Protein AF-A0AAV2SCI0-F1 (afdb_monomer)

Organism: Meganyctiphanes norvegica (NCBI:txid48144)

Secondary structure (DSSP, 8-state):
---PPP--PPPHHHHHHHHHHHHHHHHHHHHHTTS---HHHHHHHHHHHTT-----SSTTTHHHHTTTTT---------HHHHHHHHHHHHHHHHTT-TTHHHHHHHHHHHHHHHIIIIIHHHIIIIIIITGGGHHHHBSSTT-PPPHHHHHHHHHHHHHHHHHHHHHHHHHHHHHHTT-S--EES-GGGTHHHHHHHHHHHHHHHHHHHHHHHHHHHTSHHHIIIIITTGGG-SS--GGGGG---HHHHHHHHHHHHTHHHHS-EEHHHHHHHHHHHHHHHHHHTS-B-PPPPTT-TTSPPTHHHHHHHHSTTS---SS-THHHHHTT-----TTS--

Foldseek 3Di:
DDDDDDDDDDDPVVVVVVVVVVVVVVVCVVVVLADDPPVVVVVVVVVVVVPPDDDDPCPVPCVVVCVVPPDDDDDPPCPPVNVVVVVVVQVVCLVQLNHPLVVLLCSLLCVLVCCLCVVLVVLCCVCVPVVLVVLVVWFLPSVDDDDPVRVVLLLVLLSVQSSVLSSVRSRVCSCVVSVNDWLEDADCVVPHPVCQVVLLVVLLCQLQVQQLVLLLVCLPPVNVVPWVVQLLVCLQFALSSLRNTGNVSSVSSSCSLCVSRHPDNYYPSSSVVSVCVLSSLSSQLRRSTQAQDDPVQVQAHTSSLSSVCSVVVQANSGRGGSVVCVVVVRHDDDVVPPD

Mean predicted aligned error: 13.09 Å

Radius of gyration: 26.2 Å; Cα contacts (8 Å, |Δi|>4): 349; chains: 1; bounding box: 85×87×53 Å

Structure (mmCIF, N/CA/C/O backbone):
data_AF-A0AAV2SCI0-F1
#
_entry.id   AF-A0AAV2SCI0-F1
#
loop_
_atom_site.group_PDB
_atom_site.id
_atom_site.type_symbol
_atom_site.label_atom_id
_atom_site.label_alt_id
_atom_site.label_comp_id
_atom_site.label_asym_id
_atom_site.label_entity_id
_atom_site.label_seq_id
_atom_site.pdbx_PDB_ins_code
_atom_site.Cartn_x
_atom_site.Cartn_y
_atom_site.Cartn_z
_atom_site.occupancy
_atom_site.B_iso_or_equiv
_atom_site.auth_seq_id
_atom_site.auth_comp_id
_atom_site.auth_asym_id
_atom_site.auth_atom_id
_atom_site.pdbx_PDB_model_num
ATOM 1 N N . MET A 1 1 ? 31.283 65.828 9.099 1.00 40.25 1 MET A N 1
ATOM 2 C CA . MET A 1 1 ? 29.862 65.613 8.761 1.00 40.25 1 MET A CA 1
ATOM 3 C C . MET A 1 1 ? 29.763 64.246 8.114 1.00 40.25 1 MET A C 1
ATOM 5 O O . MET A 1 1 ? 30.141 64.104 6.961 1.00 40.25 1 MET A O 1
ATOM 9 N N . GLU A 1 2 ? 29.377 63.239 8.895 1.00 43.16 2 GLU A N 1
ATOM 10 C CA . GLU A 1 2 ? 29.087 61.889 8.406 1.00 43.16 2 GLU A CA 1
ATOM 11 C C . GLU A 1 2 ? 27.718 61.901 7.720 1.00 43.16 2 GLU A C 1
ATOM 13 O O . GLU A 1 2 ? 26.730 62.338 8.309 1.00 43.16 2 GLU A O 1
ATOM 18 N N . SER A 1 3 ? 27.651 61.461 6.465 1.00 41.19 3 SER A N 1
ATOM 19 C CA . SER A 1 3 ? 26.391 61.272 5.745 1.00 41.19 3 SER A CA 1
ATOM 20 C C . SER A 1 3 ? 25.870 59.855 5.986 1.00 41.19 3 SER A C 1
ATOM 22 O O . SER A 1 3 ? 26.479 58.881 5.542 1.00 41.19 3 SER A O 1
ATOM 24 N N . ILE A 1 4 ? 24.737 59.756 6.675 1.00 48.09 4 ILE A N 1
ATOM 25 C CA . ILE A 1 4 ? 23.966 58.527 6.879 1.00 48.09 4 ILE A CA 1
ATOM 26 C C . ILE A 1 4 ? 23.436 58.025 5.519 1.00 48.09 4 ILE A C 1
ATOM 28 O O . ILE A 1 4 ? 22.774 58.805 4.827 1.00 48.09 4 ILE A O 1
ATOM 32 N N . PRO A 1 5 ? 23.646 56.754 5.120 1.00 40.59 5 PRO A N 1
ATOM 33 C CA . PRO A 1 5 ? 22.985 56.195 3.947 1.00 40.59 5 PRO A CA 1
ATOM 34 C C . PRO A 1 5 ? 21.520 55.872 4.257 1.00 40.59 5 PRO A C 1
ATOM 36 O O . PRO A 1 5 ? 21.196 55.205 5.241 1.00 40.59 5 PRO A O 1
ATOM 39 N N . SER A 1 6 ? 2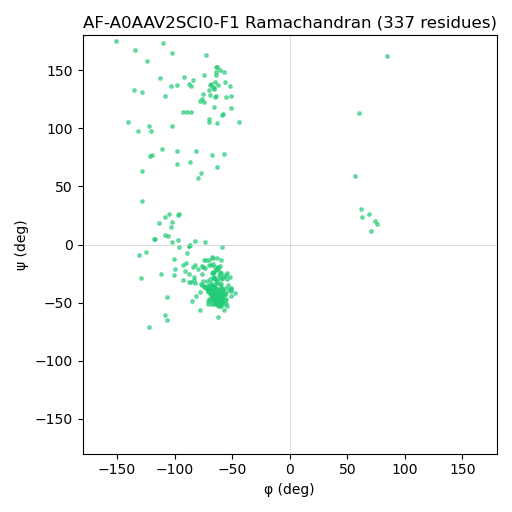0.634 56.353 3.392 1.00 44.41 6 SER A N 1
ATOM 40 C CA . SER A 1 6 ? 19.191 56.141 3.418 1.00 44.41 6 SER A CA 1
ATOM 41 C C . SER A 1 6 ? 18.812 54.675 3.176 1.00 44.41 6 SER A C 1
ATOM 43 O O . SER A 1 6 ? 19.290 54.021 2.250 1.00 44.41 6 SER A O 1
ATOM 45 N N . CYS A 1 7 ? 17.898 54.169 4.008 1.00 45.66 7 CYS A N 1
ATOM 46 C CA . CYS A 1 7 ? 17.271 52.859 3.861 1.00 45.66 7 CYS A CA 1
ATOM 47 C C . CYS A 1 7 ? 16.323 52.874 2.649 1.00 45.66 7 CYS A C 1
ATOM 49 O O . CYS A 1 7 ? 15.272 53.517 2.679 1.00 45.66 7 CYS A O 1
ATOM 51 N N . VAL A 1 8 ? 16.711 52.201 1.564 1.00 45.00 8 VAL A N 1
ATOM 52 C CA . VAL A 1 8 ? 15.883 52.032 0.362 1.00 45.00 8 VAL A CA 1
ATOM 53 C C . VAL A 1 8 ? 14.974 50.820 0.565 1.00 45.00 8 VAL A C 1
ATOM 55 O O . VAL A 1 8 ? 15.451 49.689 0.648 1.00 45.00 8 VAL A O 1
ATOM 58 N N . LEU A 1 9 ? 13.659 51.044 0.638 1.00 52.44 9 LEU A N 1
ATOM 59 C CA . LEU A 1 9 ? 12.671 49.961 0.652 1.00 52.44 9 LEU A CA 1
ATOM 60 C C . LEU A 1 9 ? 12.625 49.262 -0.725 1.00 52.44 9 LEU A C 1
ATOM 62 O O . LEU A 1 9 ? 12.627 49.953 -1.750 1.00 52.44 9 LEU A O 1
ATOM 66 N N . PRO A 1 10 ? 12.558 47.917 -0.792 1.00 40.88 10 PRO A N 1
ATOM 67 C CA . PRO A 1 10 ? 12.583 47.198 -2.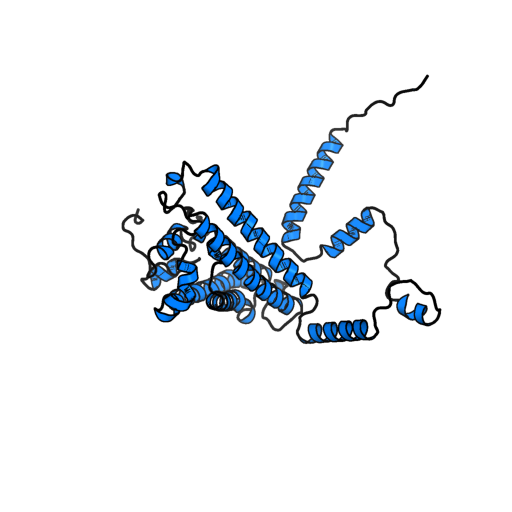064 1.00 40.88 10 PRO A CA 1
ATOM 68 C C . PRO A 1 10 ? 11.337 47.492 -2.914 1.00 40.88 10 PRO A C 1
ATOM 70 O O . PRO A 1 10 ? 10.209 47.458 -2.425 1.00 40.88 10 PRO A O 1
ATOM 73 N N . SER A 1 11 ? 11.535 47.754 -4.210 1.00 50.25 11 SER A N 1
ATOM 74 C CA . SER A 1 11 ? 10.449 48.030 -5.165 1.00 50.25 11 SER A CA 1
ATOM 75 C C . SER A 1 11 ? 9.497 46.835 -5.343 1.00 50.25 11 SER A C 1
ATOM 77 O O . SER A 1 11 ? 9.910 45.680 -5.224 1.00 50.25 11 SER A O 1
ATOM 79 N N . SER A 1 12 ? 8.231 47.092 -5.703 1.00 49.16 12 SER A N 1
ATOM 80 C CA . SER A 1 12 ? 7.173 46.075 -5.885 1.00 49.16 12 SER A CA 1
ATOM 81 C C . SER A 1 12 ? 7.531 44.943 -6.863 1.00 49.16 12 SER A C 1
ATOM 83 O O . SER A 1 12 ? 7.043 43.824 -6.713 1.00 49.16 12 SER A O 1
ATOM 85 N N . LYS A 1 13 ? 8.452 45.185 -7.806 1.00 41.91 13 LYS A N 1
ATOM 86 C CA . LYS A 1 13 ? 8.994 44.161 -8.718 1.00 41.91 13 LYS A CA 1
ATOM 87 C C . LYS A 1 13 ? 9.883 43.126 -8.012 1.00 41.91 13 LYS A C 1
ATOM 89 O O . LYS A 1 13 ? 9.910 41.973 -8.431 1.00 41.91 13 LYS A O 1
ATOM 94 N N . SER A 1 14 ? 10.566 43.505 -6.929 1.00 44.91 14 SER A N 1
ATOM 95 C CA . SER A 1 14 ? 11.420 42.599 -6.137 1.00 44.91 14 SER A CA 1
ATOM 96 C C . SER A 1 14 ? 10.615 41.650 -5.242 1.00 44.91 14 SER A C 1
ATOM 98 O O . SER A 1 14 ? 11.003 40.501 -5.031 1.00 44.91 14 SER A O 1
ATOM 100 N N . LEU A 1 15 ? 9.445 42.095 -4.773 1.00 43.72 15 LEU A N 1
ATOM 101 C CA . LEU A 1 15 ? 8.527 41.263 -3.996 1.00 43.72 15 LEU A CA 1
ATOM 102 C C . LEU A 1 15 ? 7.845 40.218 -4.895 1.00 43.72 15 LEU A C 1
ATOM 104 O O . LEU A 1 15 ? 7.683 39.061 -4.510 1.00 43.72 15 LEU A O 1
ATOM 108 N N . GLN A 1 16 ? 7.514 40.609 -6.129 1.00 46.25 16 GLN A N 1
ATOM 109 C CA . GLN A 1 16 ? 6.898 39.736 -7.125 1.00 46.25 16 GLN A CA 1
ATOM 110 C C . GLN A 1 16 ? 7.889 38.697 -7.684 1.00 46.25 16 GLN A C 1
ATOM 112 O O . GLN A 1 16 ? 7.506 37.543 -7.878 1.00 46.25 16 GLN A O 1
ATOM 117 N N . SER A 1 17 ? 9.173 39.043 -7.861 1.00 45.88 17 SER A N 1
ATOM 118 C CA . SER A 1 17 ? 10.209 38.063 -8.236 1.00 45.88 17 SER A CA 1
ATOM 119 C C . SER A 1 17 ? 10.517 37.076 -7.104 1.00 45.88 17 SER A C 1
ATOM 121 O O . SER A 1 17 ? 10.713 35.891 -7.365 1.00 45.88 17 SER A O 1
ATOM 123 N N . SER A 1 18 ? 10.470 37.530 -5.848 1.00 49.25 18 SER A N 1
ATOM 124 C CA . SER A 1 18 ? 10.697 36.682 -4.669 1.00 49.25 18 SER A CA 1
ATOM 125 C C . SER A 1 18 ? 9.567 35.669 -4.466 1.00 49.25 18 SER A C 1
ATOM 127 O O . SER A 1 18 ? 9.830 34.488 -4.263 1.00 49.25 18 SER A O 1
ATOM 129 N N . LEU A 1 19 ? 8.306 36.090 -4.617 1.00 46.62 19 LEU A N 1
ATOM 130 C CA . LEU A 1 19 ? 7.147 35.190 -4.551 1.00 46.62 19 LEU A CA 1
ATOM 131 C C . LEU A 1 19 ? 7.113 34.194 -5.717 1.00 46.62 19 LEU A C 1
ATOM 133 O O . LEU A 1 19 ? 6.827 33.017 -5.512 1.00 46.62 19 LEU A O 1
ATOM 137 N N . THR A 1 20 ? 7.473 34.632 -6.925 1.00 48.06 20 THR A N 1
ATOM 138 C CA . THR A 1 20 ? 7.565 33.739 -8.093 1.00 48.06 20 THR A CA 1
ATOM 139 C C . THR A 1 20 ? 8.692 32.718 -7.918 1.00 48.06 20 THR A C 1
ATOM 141 O O . THR A 1 20 ? 8.505 31.548 -8.238 1.00 48.06 20 THR A O 1
ATOM 144 N N . SER A 1 21 ? 9.826 33.112 -7.334 1.00 44.16 21 SER A N 1
ATOM 145 C CA . SER A 1 21 ? 10.945 32.211 -7.024 1.00 44.16 21 SER A CA 1
ATOM 146 C C . SER A 1 21 ? 10.593 31.186 -5.937 1.00 44.16 21 SER A C 1
ATOM 148 O O . SER A 1 21 ? 10.908 30.005 -6.080 1.00 44.16 21 SER A O 1
ATOM 150 N N . ILE A 1 22 ? 9.849 31.586 -4.899 1.00 51.19 22 ILE A N 1
ATOM 151 C CA . ILE A 1 22 ? 9.372 30.680 -3.841 1.00 51.19 22 ILE A CA 1
ATOM 152 C C . ILE A 1 22 ? 8.346 29.684 -4.397 1.00 51.19 22 ILE A C 1
ATOM 154 O O . ILE A 1 22 ? 8.483 28.483 -4.179 1.00 51.19 22 ILE A O 1
ATOM 158 N N . CYS A 1 23 ? 7.367 30.142 -5.182 1.00 47.38 23 CYS A N 1
ATOM 159 C CA . CYS A 1 23 ? 6.377 29.259 -5.807 1.00 47.38 23 CYS A CA 1
ATOM 160 C C . CYS A 1 23 ? 7.002 28.322 -6.851 1.00 47.38 23 CYS A C 1
ATOM 162 O O . CYS A 1 23 ? 6.610 27.161 -6.938 1.00 47.38 23 CYS A O 1
ATOM 164 N N . THR A 1 24 ? 8.008 28.787 -7.597 1.00 45.94 24 THR A N 1
ATOM 165 C CA . THR A 1 24 ? 8.775 27.950 -8.535 1.00 45.94 24 THR A CA 1
ATOM 166 C C . THR A 1 24 ? 9.622 26.928 -7.780 1.00 45.94 24 THR A C 1
ATOM 168 O O . THR A 1 24 ? 9.661 25.773 -8.175 1.00 45.94 24 THR A O 1
ATOM 171 N N . SER A 1 25 ? 10.224 27.299 -6.648 1.00 47.59 25 SER A N 1
ATOM 172 C CA . SER A 1 25 ? 11.005 26.379 -5.808 1.00 47.59 25 SER A CA 1
ATOM 173 C C . SER A 1 25 ? 10.127 25.321 -5.140 1.00 47.59 25 SER A C 1
ATOM 175 O O . SER A 1 25 ? 10.509 24.159 -5.088 1.00 47.59 25 SER A O 1
ATOM 177 N N . ILE A 1 26 ? 8.920 25.685 -4.694 1.00 47.88 26 ILE A N 1
ATOM 178 C CA . ILE A 1 26 ? 7.930 24.737 -4.162 1.00 47.88 26 ILE A CA 1
ATOM 179 C C . ILE A 1 26 ? 7.400 23.835 -5.287 1.00 47.88 26 ILE A C 1
ATOM 181 O O . ILE A 1 26 ? 7.327 22.621 -5.116 1.00 47.88 26 ILE A O 1
ATOM 185 N N . GLY A 1 27 ? 7.105 24.390 -6.466 1.00 43.53 27 GLY A N 1
ATOM 186 C CA . GLY A 1 27 ? 6.691 23.623 -7.644 1.00 43.53 27 GLY A CA 1
ATOM 187 C C . GLY A 1 27 ? 7.763 22.639 -8.122 1.00 43.53 27 GLY A C 1
ATOM 188 O O . GLY A 1 27 ? 7.445 21.489 -8.403 1.00 43.53 27 GLY A O 1
ATOM 189 N N . VAL A 1 28 ? 9.034 23.049 -8.133 1.00 48.44 28 VAL A N 1
ATOM 190 C CA . VAL A 1 28 ? 10.200 22.206 -8.449 1.00 48.44 28 VAL A CA 1
ATOM 191 C C . VAL A 1 28 ? 10.492 21.202 -7.330 1.00 48.44 28 VAL A C 1
ATOM 193 O O . VAL A 1 28 ? 10.910 20.091 -7.626 1.00 48.44 28 VAL A O 1
ATOM 196 N N . PHE A 1 29 ? 10.217 21.518 -6.064 1.00 44.16 29 PHE A N 1
ATOM 197 C CA . PHE A 1 29 ? 10.315 20.560 -4.959 1.00 44.16 29 PHE A CA 1
ATOM 198 C C . PHE A 1 29 ? 9.269 19.442 -5.090 1.00 44.16 29 PHE A C 1
ATOM 200 O O . PHE A 1 29 ? 9.604 18.267 -4.953 1.00 44.16 29 PHE A O 1
ATOM 207 N N . PHE A 1 30 ? 8.024 19.780 -5.444 1.00 45.19 30 PHE A N 1
ATOM 208 C CA . PHE A 1 30 ? 6.959 18.794 -5.654 1.00 45.19 30 PHE A CA 1
ATOM 209 C C . PHE A 1 30 ? 7.074 18.038 -6.996 1.00 45.19 30 PHE A C 1
ATOM 211 O O . PHE A 1 30 ? 6.792 16.840 -7.029 1.00 45.19 30 PHE A O 1
ATOM 218 N N . LEU A 1 31 ? 7.543 18.668 -8.085 1.00 39.34 31 LEU A N 1
ATOM 219 C CA . LEU A 1 31 ? 7.810 17.974 -9.360 1.00 39.34 31 LEU A CA 1
ATOM 220 C C . LEU A 1 31 ? 9.124 17.174 -9.342 1.00 39.34 31 LEU A C 1
ATOM 222 O O . LEU A 1 31 ? 9.164 16.044 -9.821 1.00 39.34 31 LEU A O 1
ATOM 226 N N . GLY A 1 32 ? 10.193 17.717 -8.762 1.00 37.75 32 GLY A N 1
ATOM 227 C CA . GLY A 1 32 ? 11.496 17.054 -8.633 1.00 37.75 32 GLY A CA 1
ATOM 228 C C . GLY A 1 32 ? 11.458 15.845 -7.698 1.00 37.75 32 GLY A C 1
ATOM 229 O O . GLY A 1 32 ? 12.234 14.907 -7.862 1.00 37.75 32 GLY A O 1
ATOM 230 N N . ALA A 1 33 ? 10.506 15.802 -6.760 1.00 41.34 33 ALA A N 1
ATOM 231 C CA . ALA A 1 33 ? 10.240 14.615 -5.951 1.00 41.34 33 ALA A CA 1
ATOM 232 C C . ALA A 1 33 ? 9.680 13.430 -6.768 1.00 41.34 33 ALA A C 1
ATOM 234 O O . ALA A 1 33 ? 9.631 12.318 -6.246 1.00 41.34 33 ALA A O 1
ATOM 235 N N . THR A 1 34 ? 9.272 13.629 -8.032 1.00 50.44 34 THR A N 1
ATOM 236 C CA . THR A 1 34 ? 8.578 12.594 -8.820 1.00 50.44 34 THR A CA 1
ATOM 237 C C . THR A 1 34 ? 9.206 12.227 -10.164 1.00 50.44 34 THR A C 1
ATOM 239 O O . THR A 1 34 ? 8.778 11.235 -10.753 1.00 50.44 34 THR A O 1
ATOM 242 N N . VAL A 1 35 ? 10.249 12.904 -10.659 1.00 45.12 35 VAL A N 1
ATOM 243 C CA . VAL A 1 35 ? 10.840 12.543 -11.963 1.00 45.12 35 VAL A CA 1
ATOM 244 C C . VAL A 1 35 ? 12.364 12.647 -11.943 1.00 45.12 35 VAL A C 1
ATOM 246 O O . VAL A 1 35 ? 12.910 13.736 -12.028 1.00 45.12 35 VAL A O 1
ATOM 249 N N . LYS A 1 36 ? 13.008 11.469 -11.902 1.00 38.94 36 LYS A N 1
ATOM 250 C CA . LYS A 1 36 ? 14.446 11.190 -12.099 1.00 38.94 36 LYS A CA 1
ATOM 251 C C . LYS A 1 36 ? 15.378 11.898 -11.108 1.00 38.94 36 LYS A C 1
ATOM 253 O O . LYS A 1 36 ? 15.524 13.108 -11.127 1.00 38.94 36 LYS A O 1
ATOM 258 N N . GLY A 1 37 ? 16.038 11.114 -10.252 1.00 38.97 37 GLY A N 1
ATOM 259 C CA . GLY A 1 37 ? 16.969 11.572 -9.217 1.00 38.97 37 GLY A CA 1
ATOM 260 C C . GLY A 1 37 ? 18.225 12.285 -9.733 1.00 38.97 37 GLY A C 1
ATOM 261 O O . GLY A 1 37 ? 19.334 11.815 -9.518 1.00 38.97 37 GLY A O 1
ATOM 262 N N . GLU A 1 38 ? 18.060 13.460 -10.330 1.00 45.62 38 GLU A N 1
ATOM 263 C CA . GLU A 1 38 ? 19.130 14.369 -10.746 1.00 45.62 38 GLU A CA 1
ATOM 264 C C . GLU A 1 38 ? 19.382 15.476 -9.713 1.00 45.62 38 GLU A C 1
ATOM 266 O O . GLU A 1 38 ? 19.914 16.542 -10.015 1.00 45.62 38 GLU A O 1
ATOM 271 N N . TRP A 1 39 ? 19.056 15.216 -8.446 1.00 48.06 39 TRP A N 1
ATOM 272 C CA . TRP A 1 39 ? 19.379 16.121 -7.343 1.00 48.06 39 TRP A CA 1
ATOM 273 C C . TRP A 1 39 ? 20.881 16.396 -7.238 1.00 48.06 39 TRP A C 1
ATOM 275 O O . TRP A 1 39 ? 21.258 17.493 -6.843 1.00 48.06 39 TRP A O 1
ATOM 285 N N . LEU A 1 40 ? 21.732 15.448 -7.657 1.00 44.50 40 LEU A N 1
ATOM 286 C CA . LEU A 1 40 ? 23.180 15.642 -7.725 1.00 44.50 40 LEU A CA 1
ATOM 287 C C . LEU A 1 40 ? 23.559 16.696 -8.779 1.00 44.50 40 LEU A C 1
ATOM 289 O O . LEU A 1 40 ? 24.375 17.562 -8.491 1.00 44.50 40 LEU A O 1
ATOM 293 N N . HIS A 1 41 ? 22.913 16.707 -9.949 1.00 44.06 41 HIS A N 1
ATOM 294 C CA . HIS A 1 41 ? 23.147 17.721 -10.984 1.00 44.06 41 HIS A CA 1
ATOM 295 C C . HIS A 1 41 ? 22.597 19.089 -10.580 1.00 44.06 41 HIS A C 1
ATOM 297 O O . HIS A 1 41 ? 23.261 20.099 -10.794 1.00 44.06 41 HIS A O 1
ATOM 303 N N . ILE A 1 42 ? 21.429 19.138 -9.933 1.00 51.22 42 ILE A N 1
ATOM 304 C CA . ILE A 1 42 ? 20.863 20.388 -9.405 1.00 51.22 42 ILE A CA 1
ATOM 305 C C . ILE A 1 42 ? 21.761 20.963 -8.301 1.00 51.22 42 ILE A C 1
ATOM 307 O O . ILE A 1 42 ? 22.040 22.157 -8.327 1.00 51.22 42 ILE A O 1
ATOM 311 N N . LEU A 1 43 ? 22.272 20.135 -7.381 1.00 49.62 43 LEU A N 1
ATOM 312 C CA . LEU A 1 43 ? 23.253 20.547 -6.370 1.00 49.62 43 LEU A CA 1
ATOM 313 C C . LEU A 1 43 ? 24.561 21.018 -7.007 1.00 49.62 43 LEU A C 1
ATOM 315 O O . LEU A 1 43 ? 25.057 22.058 -6.601 1.00 49.62 43 LEU A O 1
ATOM 319 N N . ILE A 1 44 ? 25.075 20.329 -8.029 1.00 47.84 44 ILE A N 1
ATOM 320 C CA . ILE A 1 44 ? 26.271 20.740 -8.784 1.00 47.84 44 ILE A CA 1
ATOM 321 C C . ILE A 1 44 ? 26.039 22.080 -9.502 1.00 47.84 44 ILE A C 1
ATOM 323 O O . ILE A 1 44 ? 26.917 22.940 -9.503 1.00 47.84 44 ILE A O 1
ATOM 327 N N . HIS A 1 45 ? 24.858 22.308 -10.078 1.00 50.44 45 HIS A N 1
ATOM 328 C CA . HIS A 1 45 ? 24.524 23.570 -10.739 1.00 50.44 45 HIS A CA 1
ATOM 329 C C . HIS A 1 45 ? 24.253 24.708 -9.748 1.00 50.44 45 HIS A C 1
ATOM 331 O O . HIS A 1 45 ? 24.667 25.832 -10.017 1.00 50.44 45 HIS A O 1
ATOM 337 N N . LEU A 1 46 ? 23.649 24.438 -8.585 1.00 45.38 46 LEU A N 1
ATOM 338 C CA . LEU A 1 46 ? 23.556 25.395 -7.477 1.00 45.38 46 LEU A CA 1
ATOM 339 C C . LEU A 1 46 ? 24.948 25.730 -6.928 1.00 45.38 46 LEU A C 1
ATOM 341 O O . LEU A 1 46 ? 25.257 26.899 -6.740 1.00 45.38 46 LEU A O 1
ATOM 345 N N . TYR A 1 47 ? 25.815 24.734 -6.757 1.00 50.00 47 TYR A N 1
ATOM 346 C CA . TYR A 1 47 ? 27.200 24.905 -6.317 1.00 50.00 47 TYR A CA 1
ATOM 347 C C . TYR A 1 47 ? 28.008 25.763 -7.309 1.00 50.00 47 TYR A C 1
ATOM 349 O O . TYR A 1 47 ? 28.706 26.691 -6.899 1.00 50.00 47 TYR A O 1
ATOM 357 N N . LYS A 1 48 ? 27.819 25.544 -8.620 1.00 45.75 48 LYS A N 1
ATOM 358 C CA . LYS A 1 48 ? 28.380 26.376 -9.704 1.00 45.75 48 LYS A CA 1
ATOM 359 C C . LYS A 1 48 ? 27.767 27.787 -9.761 1.00 45.75 48 LYS A C 1
ATOM 361 O O . LYS A 1 48 ? 28.480 28.743 -10.048 1.00 45.75 48 LYS A O 1
ATOM 366 N N . ALA A 1 49 ? 26.476 27.949 -9.461 1.00 42.66 49 ALA A N 1
ATOM 367 C CA . ALA A 1 49 ? 25.780 29.242 -9.481 1.00 42.66 49 ALA A CA 1
ATOM 368 C C . ALA A 1 49 ? 26.103 30.137 -8.270 1.00 42.66 49 ALA A C 1
ATOM 370 O O . ALA A 1 49 ? 26.023 31.359 -8.377 1.00 42.66 49 ALA A O 1
ATOM 371 N N . ILE A 1 50 ? 26.503 29.548 -7.136 1.00 49.44 50 ILE A N 1
ATOM 372 C CA . ILE A 1 50 ? 26.937 30.265 -5.921 1.00 49.44 50 ILE A CA 1
ATOM 373 C C . ILE A 1 50 ? 28.420 30.704 -6.028 1.00 49.44 50 ILE A C 1
ATOM 375 O O . ILE A 1 50 ? 28.964 31.333 -5.125 1.00 49.44 50 ILE A O 1
ATOM 379 N N . GLY A 1 51 ? 29.074 30.456 -7.170 1.00 40.53 51 GLY A N 1
ATOM 380 C CA . GLY A 1 51 ? 30.356 31.075 -7.516 1.00 40.53 51 GLY A CA 1
ATOM 381 C C . GLY A 1 51 ? 31.573 30.504 -6.789 1.00 40.53 51 GLY A C 1
ATOM 382 O O . GLY A 1 51 ? 32.632 31.132 -6.798 1.00 40.53 51 GLY A O 1
ATOM 383 N N . ILE A 1 52 ? 31.472 29.311 -6.199 1.00 43.56 52 ILE A N 1
ATOM 384 C CA . ILE A 1 52 ? 32.651 28.589 -5.715 1.00 43.56 52 ILE A CA 1
ATOM 385 C C . ILE A 1 52 ? 33.276 27.880 -6.920 1.00 43.56 52 ILE A C 1
ATOM 387 O O . ILE A 1 52 ? 33.041 26.706 -7.189 1.00 43.56 52 ILE A O 1
ATOM 391 N N . ASN A 1 53 ? 34.040 28.646 -7.696 1.00 41.91 53 ASN A N 1
ATOM 392 C CA . ASN A 1 53 ? 34.914 28.118 -8.734 1.00 41.91 53 ASN A CA 1
ATOM 393 C C . ASN A 1 53 ? 35.993 27.245 -8.088 1.00 41.91 53 ASN A C 1
ATOM 395 O O . ASN A 1 53 ? 36.972 27.781 -7.572 1.00 41.91 53 ASN A O 1
ATOM 399 N N . GLN A 1 54 ? 35.868 25.925 -8.200 1.00 37.94 54 GLN A N 1
ATOM 400 C CA . GLN A 1 54 ? 37.030 25.070 -8.418 1.00 37.94 54 GLN A CA 1
ATOM 401 C C . GLN A 1 54 ? 36.729 24.035 -9.506 1.00 37.94 54 GLN A C 1
ATOM 403 O O . GLN A 1 54 ? 35.662 23.436 -9.581 1.00 37.94 54 GLN A O 1
ATOM 408 N N . SER A 1 55 ? 37.700 23.942 -10.401 1.00 42.31 55 SER A N 1
ATOM 409 C CA . SER A 1 55 ? 37.826 23.112 -11.590 1.00 42.31 55 SER A CA 1
ATOM 410 C C . SER A 1 55 ? 37.563 21.624 -11.343 1.00 42.31 55 SER A C 1
ATOM 412 O O . SER A 1 55 ? 38.353 20.972 -10.667 1.00 42.31 55 SER A O 1
ATOM 414 N N . GLU A 1 56 ? 36.538 21.066 -11.983 1.00 39.72 56 GLU A N 1
ATOM 415 C CA . GLU A 1 56 ? 36.256 19.620 -11.981 1.00 39.72 56 GLU A CA 1
ATOM 416 C C . GLU A 1 56 ? 36.066 19.053 -13.399 1.00 39.72 56 GLU A C 1
ATOM 418 O O . GLU A 1 56 ? 35.260 18.158 -13.609 1.00 39.72 56 GLU A O 1
ATOM 423 N N . ASP A 1 57 ? 36.845 19.535 -14.373 1.00 35.06 57 ASP A N 1
ATOM 424 C CA . ASP A 1 57 ? 36.964 18.878 -15.691 1.00 35.06 57 ASP A CA 1
ATOM 425 C C . ASP A 1 57 ? 38.324 18.185 -15.913 1.00 35.06 57 ASP A C 1
ATOM 427 O O . ASP A 1 57 ? 38.570 17.655 -16.988 1.00 35.06 57 ASP A O 1
ATOM 431 N N . ASN A 1 58 ? 39.191 18.088 -14.891 1.00 34.84 58 ASN A N 1
ATOM 432 C CA . ASN A 1 58 ? 40.494 17.409 -15.024 1.00 34.84 58 ASN A CA 1
ATOM 433 C C . ASN A 1 58 ? 40.681 16.174 -14.109 1.00 34.84 58 ASN A C 1
ATOM 435 O O . ASN A 1 58 ? 41.760 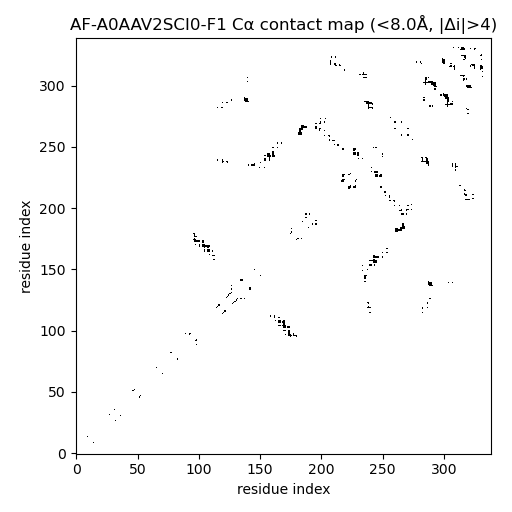15.584 -14.077 1.00 34.84 58 ASN A O 1
ATOM 439 N N . ALA A 1 59 ? 39.664 15.741 -13.355 1.00 37.88 59 ALA A N 1
ATOM 440 C CA . ALA A 1 59 ? 39.844 14.717 -12.311 1.00 37.88 59 ALA A CA 1
ATOM 441 C C . ALA A 1 59 ? 40.077 13.280 -12.831 1.00 37.88 59 ALA A C 1
ATOM 443 O O . ALA A 1 59 ? 40.520 12.418 -12.069 1.00 37.88 59 ALA A O 1
ATOM 444 N N . THR A 1 60 ? 39.831 13.011 -14.116 1.00 38.62 60 THR A N 1
ATOM 445 C CA . THR A 1 60 ? 40.150 11.718 -14.745 1.00 38.62 60 THR A CA 1
ATOM 446 C C . THR A 1 60 ? 41.542 11.665 -15.376 1.00 38.62 60 THR A C 1
ATOM 448 O O . THR A 1 60 ? 42.100 10.576 -15.446 1.00 38.62 60 THR A O 1
ATOM 451 N N . ASP A 1 61 ? 42.146 12.805 -15.734 1.00 36.19 61 ASP A N 1
ATOM 452 C CA . ASP A 1 61 ? 43.515 12.851 -16.281 1.00 36.19 61 ASP A CA 1
ATOM 453 C C . ASP A 1 61 ? 44.58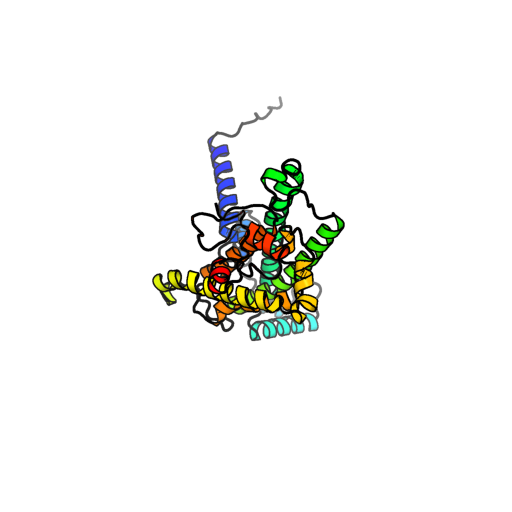5 13.075 -15.198 1.00 36.19 61 ASP A C 1
ATOM 455 O O . ASP A 1 61 ? 45.689 12.538 -15.297 1.00 36.19 61 ASP A O 1
ATOM 459 N N . TYR A 1 62 ? 44.280 13.781 -14.101 1.00 35.50 62 TYR A N 1
ATOM 460 C CA . TYR A 1 62 ? 45.285 14.049 -13.056 1.00 35.50 62 TYR A CA 1
ATOM 461 C C . TYR A 1 62 ? 45.792 12.794 -12.337 1.00 35.50 62 TYR A C 1
ATOM 463 O O . TYR A 1 62 ? 46.948 12.758 -11.922 1.00 35.50 62 TYR A O 1
ATOM 471 N N . ASN A 1 63 ? 44.970 11.749 -12.216 1.00 38.81 63 ASN A N 1
ATOM 472 C CA . ASN A 1 63 ? 45.379 10.520 -11.530 1.00 38.81 63 ASN A CA 1
ATOM 473 C C . ASN A 1 63 ? 46.312 9.634 -12.369 1.00 38.81 63 ASN A C 1
ATOM 475 O O . ASN A 1 63 ? 47.013 8.802 -11.798 1.00 38.81 63 ASN A O 1
ATOM 479 N N . TYR A 1 64 ? 46.363 9.823 -13.692 1.00 38.06 64 TYR A N 1
ATOM 480 C CA . TYR A 1 64 ? 47.291 9.086 -14.554 1.00 38.06 64 TYR A CA 1
ATOM 481 C C . TYR A 1 64 ? 48.659 9.782 -14.658 1.00 38.06 64 TYR A C 1
ATOM 483 O O . TYR A 1 64 ? 49.680 9.102 -14.702 1.00 38.06 64 TYR A O 1
ATOM 491 N N . TYR A 1 65 ? 48.703 11.120 -14.595 1.00 33.97 65 TYR A N 1
ATOM 492 C CA . TYR A 1 65 ? 49.953 11.897 -14.645 1.00 33.97 65 TYR A CA 1
ATOM 493 C C . TYR A 1 65 ? 50.620 12.120 -13.271 1.00 33.97 65 TYR A C 1
ATOM 495 O O . TYR A 1 65 ? 51.840 12.262 -13.199 1.00 33.97 65 TYR A O 1
ATOM 503 N N . ALA A 1 66 ? 49.870 12.101 -12.161 1.00 35.31 66 ALA A N 1
ATOM 504 C CA . ALA A 1 66 ? 50.432 12.272 -10.812 1.00 35.31 66 ALA A CA 1
ATOM 505 C C . ALA A 1 66 ? 51.200 11.041 -10.284 1.00 35.31 66 ALA A C 1
ATOM 507 O O . ALA A 1 66 ? 51.951 11.152 -9.317 1.00 35.31 66 ALA A O 1
ATOM 508 N N . LEU A 1 67 ? 51.064 9.876 -10.928 1.00 41.03 67 LEU A N 1
ATOM 509 C CA . LEU A 1 67 ? 51.882 8.692 -10.630 1.00 41.03 67 LEU A CA 1
ATOM 510 C C . LEU A 1 67 ? 53.317 8.803 -11.182 1.00 41.03 67 LEU A C 1
ATOM 512 O O . LEU A 1 67 ? 54.206 8.119 -10.680 1.00 41.03 67 LEU A O 1
ATOM 516 N N . GLU A 1 68 ? 53.566 9.686 -12.157 1.00 43.44 68 GLU A N 1
ATOM 517 C CA . GLU A 1 68 ? 54.910 9.951 -12.703 1.00 43.44 68 GLU A CA 1
ATOM 518 C C . GLU A 1 68 ? 55.637 11.117 -12.015 1.00 43.44 68 GLU A C 1
ATOM 520 O O . GLU A 1 68 ? 56.860 11.224 -12.105 1.00 43.44 68 GLU A O 1
ATOM 525 N N . GLN A 1 69 ? 54.924 11.986 -11.295 1.00 43.47 69 GLN A N 1
ATOM 526 C CA . GLN A 1 69 ? 55.505 13.155 -10.632 1.00 43.47 69 GLN A CA 1
ATOM 527 C C . GLN A 1 69 ? 55.020 13.217 -9.186 1.00 43.47 69 GLN A C 1
ATOM 529 O O . GLN A 1 69 ? 53.916 13.678 -8.921 1.00 43.47 69 GLN A O 1
ATOM 534 N N . GLY A 1 70 ? 55.848 12.728 -8.256 1.00 39.66 70 GLY A N 1
ATOM 535 C CA . GLY A 1 70 ? 55.535 12.531 -6.835 1.00 39.66 70 GLY A CA 1
ATOM 536 C C . GLY A 1 70 ? 55.066 13.775 -6.069 1.00 39.66 70 GLY A C 1
ATOM 537 O O . GLY A 1 70 ? 55.814 14.338 -5.272 1.00 39.66 70 GLY A O 1
ATOM 538 N N . ALA A 1 71 ? 53.805 14.160 -6.254 1.00 39.00 71 ALA A N 1
ATOM 539 C CA . ALA A 1 71 ? 53.123 15.199 -5.500 1.00 39.00 71 ALA A CA 1
ATOM 540 C C . ALA A 1 71 ? 52.194 14.554 -4.461 1.00 39.00 71 ALA A C 1
ATOM 542 O O . ALA A 1 71 ? 51.110 14.063 -4.770 1.00 39.00 71 ALA A O 1
ATOM 543 N N . PHE A 1 72 ? 52.651 14.550 -3.210 1.00 40.50 72 PHE A N 1
ATOM 544 C CA . PHE A 1 72 ? 51.885 14.127 -2.043 1.00 40.50 72 PHE A CA 1
ATOM 545 C C . PHE A 1 72 ? 50.775 15.147 -1.742 1.00 40.50 72 PHE A C 1
ATOM 547 O O . PHE A 1 72 ? 51.044 16.226 -1.216 1.00 40.50 72 PHE A O 1
ATOM 554 N N . ILE A 1 73 ? 49.525 14.803 -2.055 1.00 42.09 73 ILE A N 1
ATOM 555 C CA . ILE A 1 73 ? 48.351 15.395 -1.402 1.00 42.09 73 ILE A CA 1
ATOM 556 C C . ILE A 1 73 ? 47.998 14.466 -0.237 1.00 42.09 73 ILE A C 1
ATOM 558 O O . ILE A 1 73 ? 47.635 13.311 -0.459 1.00 42.09 73 ILE A O 1
ATOM 562 N N . ASP A 1 74 ? 48.139 14.967 0.994 1.00 38.72 74 ASP A N 1
ATOM 563 C CA . ASP A 1 74 ? 47.849 14.257 2.248 1.00 38.72 74 ASP A CA 1
ATOM 564 C C . ASP A 1 74 ? 46.340 13.983 2.398 1.00 38.72 74 ASP A C 1
ATOM 566 O O . ASP A 1 74 ? 45.609 14.624 3.156 1.00 38.72 74 ASP A O 1
ATOM 570 N N . HIS A 1 75 ? 45.850 12.984 1.675 1.00 44.62 75 HIS A N 1
ATOM 571 C CA . HIS A 1 75 ? 44.799 12.128 2.201 1.00 44.62 75 HIS A CA 1
ATOM 572 C C . HIS A 1 75 ? 45.483 11.002 2.978 1.00 44.62 75 HIS A C 1
ATOM 574 O O . HIS A 1 75 ? 46.484 10.473 2.488 1.00 44.62 75 HIS A O 1
ATOM 580 N N . PRO A 1 76 ? 44.979 10.597 4.162 1.00 43.06 76 PRO A N 1
ATOM 581 C CA . PRO A 1 76 ? 45.499 9.400 4.810 1.00 43.06 76 PRO A CA 1
ATOM 582 C C . PRO A 1 76 ? 45.470 8.266 3.774 1.00 43.06 76 PRO A C 1
ATOM 584 O O . PRO A 1 76 ? 44.428 8.087 3.128 1.00 43.06 76 PRO A O 1
ATOM 587 N N . PRO A 1 77 ? 46.590 7.556 3.544 1.00 43.97 77 PRO A N 1
ATOM 588 C CA . PRO A 1 77 ? 46.656 6.550 2.501 1.00 43.97 77 PRO A CA 1
ATOM 589 C C . PRO A 1 77 ? 45.580 5.511 2.792 1.00 43.97 77 PRO A C 1
ATOM 591 O O . PRO A 1 77 ? 45.655 4.788 3.788 1.00 43.97 77 PRO A O 1
ATOM 594 N N . ARG A 1 78 ? 44.549 5.456 1.937 1.00 51.09 78 ARG A N 1
ATOM 595 C CA . ARG A 1 78 ? 43.636 4.312 1.927 1.00 51.09 78 ARG A CA 1
ATOM 596 C C . ARG A 1 78 ? 44.517 3.094 1.737 1.00 51.09 78 ARG A C 1
ATOM 598 O O . ARG A 1 78 ? 45.358 3.080 0.835 1.00 51.09 78 ARG A O 1
ATOM 605 N N . THR A 1 79 ? 44.387 2.114 2.620 1.00 55.47 79 THR A N 1
ATOM 606 C CA . THR A 1 79 ? 45.270 0.958 2.542 1.00 55.47 79 THR A CA 1
ATOM 607 C C . THR A 1 79 ? 45.057 0.274 1.182 1.00 55.47 79 THR A C 1
ATOM 609 O O . THR A 1 79 ? 43.950 0.319 0.635 1.00 55.47 79 THR A O 1
ATOM 612 N N . PRO A 1 80 ? 46.076 -0.381 0.598 1.00 58.75 80 PRO A N 1
ATOM 613 C CA . PRO A 1 80 ? 45.898 -1.171 -0.625 1.00 58.75 80 PRO A CA 1
ATOM 614 C C . PRO A 1 80 ? 44.745 -2.184 -0.513 1.00 58.75 80 PRO A C 1
ATOM 616 O O . PRO A 1 80 ? 44.090 -2.511 -1.502 1.00 58.75 80 PRO A O 1
ATOM 619 N N . LEU A 1 81 ? 44.461 -2.628 0.716 1.00 62.38 81 LEU A N 1
ATOM 620 C CA . LEU A 1 81 ? 43.319 -3.461 1.064 1.00 62.38 81 LEU A CA 1
ATOM 621 C C . LEU A 1 81 ? 41.977 -2.729 0.886 1.00 62.38 81 LEU A C 1
ATOM 623 O O . LEU A 1 81 ? 41.073 -3.304 0.294 1.00 62.38 81 LEU A O 1
ATOM 627 N N . ASP A 1 82 ? 41.851 -1.471 1.319 1.00 58.41 82 ASP A N 1
ATOM 628 C CA . ASP A 1 82 ? 40.621 -0.671 1.173 1.00 58.41 82 ASP A CA 1
ATOM 629 C C . ASP A 1 82 ? 40.287 -0.380 -0.296 1.00 58.41 82 ASP A C 1
ATOM 631 O O . ASP A 1 82 ? 39.122 -0.401 -0.697 1.00 58.41 82 ASP A O 1
ATOM 635 N N . ILE A 1 83 ? 41.311 -0.127 -1.116 1.00 61.31 83 ILE A N 1
ATOM 636 C CA . ILE A 1 83 ? 41.152 0.116 -2.557 1.00 61.31 83 ILE A CA 1
ATOM 637 C C . ILE A 1 83 ? 40.742 -1.181 -3.263 1.00 61.31 83 ILE A C 1
ATOM 639 O O . ILE A 1 83 ? 39.773 -1.191 -4.022 1.00 61.31 83 ILE A O 1
ATOM 643 N N . SER A 1 84 ? 41.429 -2.289 -2.965 1.00 63.94 84 SER A N 1
ATOM 644 C CA . SER A 1 84 ? 41.105 -3.614 -3.505 1.00 63.94 84 SER A CA 1
ATOM 645 C C . SER A 1 84 ? 39.689 -4.053 -3.119 1.00 63.94 84 SER A C 1
ATOM 647 O O . SER A 1 84 ? 38.898 -4.435 -3.982 1.00 63.94 84 SER A O 1
ATOM 649 N N . LEU A 1 85 ? 39.320 -3.895 -1.845 1.00 69.12 85 LEU A N 1
ATOM 650 C CA . LEU A 1 85 ? 37.994 -4.226 -1.330 1.00 69.12 85 LEU A CA 1
ATOM 651 C C . LEU A 1 85 ? 36.905 -3.357 -1.972 1.00 69.12 85 LEU A C 1
ATOM 653 O O . LEU A 1 85 ? 35.861 -3.875 -2.362 1.00 69.12 85 LEU A O 1
ATOM 657 N N . GLY A 1 86 ? 37.147 -2.053 -2.135 1.00 60.16 86 GLY A N 1
ATOM 658 C CA . GLY A 1 86 ? 36.215 -1.137 -2.794 1.00 60.16 86 GLY A CA 1
ATOM 659 C C . GLY A 1 86 ? 35.987 -1.470 -4.272 1.00 60.16 86 GLY A C 1
ATOM 660 O O . GLY A 1 86 ? 34.844 -1.486 -4.734 1.00 60.16 86 GLY A O 1
ATOM 661 N N . MET A 1 87 ? 37.049 -1.798 -5.015 1.00 64.06 87 MET A N 1
ATOM 662 C CA . MET A 1 87 ? 36.940 -2.226 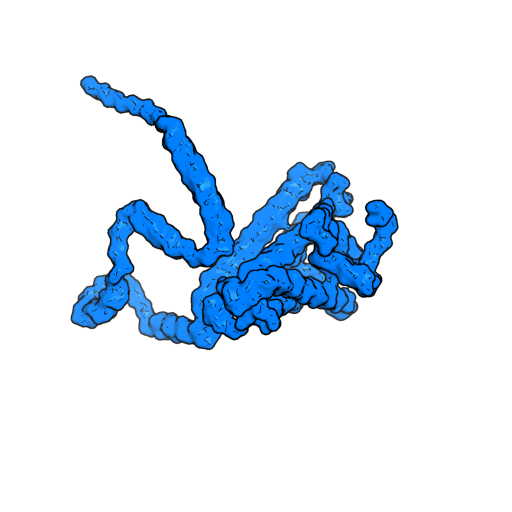-6.416 1.00 64.06 87 MET A CA 1
ATOM 663 C C . MET A 1 87 ? 36.263 -3.596 -6.552 1.00 64.06 87 MET A C 1
ATOM 665 O O . MET A 1 87 ? 35.426 -3.797 -7.438 1.00 64.06 87 MET A O 1
ATOM 669 N N . GLN A 1 88 ? 36.575 -4.537 -5.660 1.00 67.12 88 GLN A N 1
ATOM 670 C CA . GLN A 1 88 ? 35.960 -5.862 -5.646 1.00 67.12 88 GLN A CA 1
ATOM 671 C C . GLN A 1 88 ? 34.468 -5.778 -5.294 1.00 67.12 88 GLN A C 1
ATOM 673 O O . GLN A 1 88 ? 33.639 -6.376 -5.974 1.00 67.12 88 GLN A O 1
ATOM 678 N N . LEU A 1 89 ? 34.095 -4.952 -4.316 1.00 67.75 89 LEU A N 1
ATOM 679 C CA . LEU A 1 89 ? 32.697 -4.707 -3.969 1.00 67.75 89 LEU A CA 1
ATOM 680 C C . LEU A 1 89 ? 31.934 -4.030 -5.119 1.00 67.75 89 LEU A C 1
ATOM 682 O O . LEU A 1 89 ? 30.835 -4.460 -5.458 1.00 67.75 89 LEU A O 1
ATOM 686 N N . SER A 1 90 ? 32.521 -3.016 -5.760 1.00 64.69 90 SER A N 1
ATOM 687 C CA . SER A 1 90 ? 31.916 -2.324 -6.909 1.00 64.69 90 SER A CA 1
ATOM 688 C C . SER A 1 90 ? 31.686 -3.266 -8.098 1.00 64.69 90 SER A C 1
ATOM 690 O O . SER A 1 90 ? 30.593 -3.311 -8.664 1.00 64.69 90 SER A O 1
ATOM 692 N N . SER A 1 91 ? 32.683 -4.089 -8.437 1.00 65.94 91 SER A N 1
ATOM 693 C CA . SER A 1 91 ? 32.560 -5.088 -9.507 1.00 65.94 91 SER A CA 1
ATOM 694 C C . SER A 1 91 ? 31.517 -6.165 -9.191 1.00 65.94 91 SER A C 1
ATOM 696 O O . SER A 1 91 ? 30.751 -6.540 -10.077 1.00 65.94 91 SER A O 1
ATOM 698 N N . HIS A 1 92 ? 31.418 -6.614 -7.936 1.00 68.56 92 HIS A N 1
ATOM 699 C CA . HIS A 1 92 ? 30.397 -7.579 -7.518 1.00 68.56 92 HIS A CA 1
ATOM 700 C C . HIS A 1 92 ? 28.990 -6.974 -7.563 1.00 68.56 92 HIS A C 1
ATOM 702 O O . HIS A 1 92 ? 28.075 -7.606 -8.081 1.00 68.56 92 HIS A O 1
ATOM 708 N N . LEU 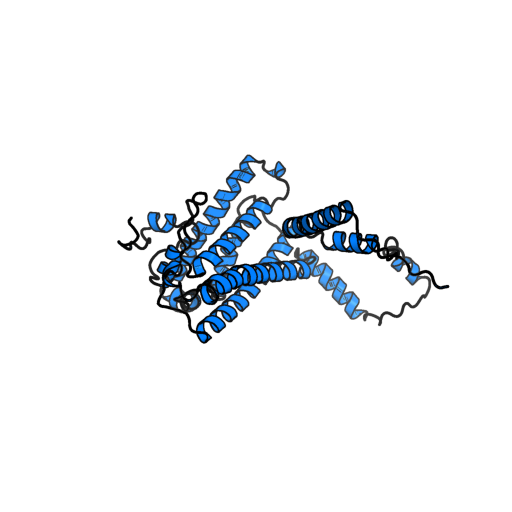A 1 93 ? 28.799 -5.739 -7.092 1.00 72.31 93 LEU A N 1
ATOM 709 C CA . LEU A 1 93 ? 27.501 -5.062 -7.173 1.00 72.31 93 LEU A CA 1
ATOM 710 C C . LEU A 1 93 ? 27.061 -4.857 -8.628 1.00 72.31 93 LEU A C 1
ATOM 712 O O . LEU A 1 93 ? 25.894 -5.083 -8.943 1.00 72.31 93 LEU A O 1
ATOM 716 N N . ASN A 1 94 ? 27.983 -4.507 -9.527 1.00 73.94 94 ASN A N 1
ATOM 717 C CA . ASN A 1 94 ? 27.688 -4.398 -10.958 1.00 73.94 94 ASN A CA 1
ATOM 718 C C . ASN A 1 94 ? 27.265 -5.744 -11.568 1.00 73.94 94 ASN A C 1
ATOM 720 O O . ASN A 1 94 ? 26.334 -5.773 -12.368 1.00 73.94 94 ASN A O 1
ATOM 724 N N . ALA A 1 95 ? 27.880 -6.856 -11.151 1.00 76.50 95 ALA A N 1
ATOM 725 C CA . ALA A 1 95 ? 27.530 -8.194 -11.636 1.00 76.50 95 ALA A CA 1
ATOM 726 C C . ALA A 1 95 ? 26.095 -8.632 -11.273 1.00 76.50 95 ALA A C 1
ATOM 728 O O . ALA A 1 95 ? 25.530 -9.484 -11.952 1.00 76.50 95 ALA A O 1
ATOM 729 N N . TYR A 1 96 ? 25.496 -8.038 -10.235 1.00 86.75 96 TYR A N 1
ATOM 730 C CA . TYR A 1 96 ? 24.137 -8.347 -9.772 1.00 86.75 96 TYR A CA 1
ATOM 731 C C . TYR A 1 96 ? 23.140 -7.189 -9.954 1.00 86.75 96 TYR A C 1
ATOM 733 O O . TYR A 1 96 ? 22.090 -7.191 -9.313 1.00 86.75 96 TYR A O 1
ATOM 741 N N . TYR A 1 97 ? 23.437 -6.209 -10.816 1.00 89.62 97 TYR A N 1
ATOM 742 C CA . TYR A 1 97 ? 22.568 -5.044 -11.071 1.00 89.62 97 TYR A CA 1
ATOM 743 C C . TYR A 1 97 ? 22.323 -4.154 -9.830 1.00 89.62 97 TYR A C 1
ATOM 745 O O . TYR A 1 97 ? 21.281 -3.523 -9.694 1.00 89.62 97 TYR A O 1
ATOM 753 N N . MET A 1 98 ? 23.285 -4.084 -8.905 1.00 90.69 98 MET A N 1
ATOM 754 C CA . MET A 1 98 ? 23.182 -3.376 -7.615 1.00 90.69 98 MET A CA 1
ATOM 755 C C . MET A 1 98 ? 24.019 -2.087 -7.549 1.00 90.69 98 MET A C 1
ATOM 757 O O . MET A 1 98 ? 24.414 -1.626 -6.470 1.00 90.69 98 MET A O 1
ATOM 761 N N . ARG A 1 99 ? 24.338 -1.487 -8.698 1.00 86.00 99 ARG A N 1
ATOM 762 C CA . ARG A 1 99 ? 25.105 -0.237 -8.754 1.00 86.00 99 ARG A CA 1
ATOM 763 C C . ARG A 1 99 ? 24.306 0.900 -8.111 1.00 86.00 99 ARG A C 1
ATOM 765 O O . ARG A 1 99 ? 23.165 1.155 -8.482 1.00 86.00 99 ARG A O 1
ATOM 772 N N . GLY A 1 100 ? 24.918 1.597 -7.153 1.00 87.25 100 GLY A N 1
ATOM 773 C CA . GLY A 1 100 ? 24.255 2.693 -6.437 1.00 87.25 100 GLY A CA 1
ATOM 774 C C . GLY A 1 100 ? 23.202 2.238 -5.419 1.00 87.25 100 GLY A C 1
ATOM 775 O O . GLY A 1 100 ? 22.361 3.041 -5.025 1.00 87.25 100 GLY A O 1
ATOM 776 N N . LEU A 1 101 ? 23.241 0.978 -4.958 1.00 88.25 101 LEU A N 1
ATOM 777 C CA . LEU A 1 101 ? 22.263 0.417 -4.011 1.00 88.25 101 LEU A CA 1
ATOM 778 C C . LEU A 1 101 ? 21.986 1.324 -2.802 1.00 88.25 101 LEU A C 1
ATOM 780 O O . LEU A 1 101 ? 20.835 1.500 -2.416 1.00 88.25 101 LEU A O 1
ATOM 784 N N . HIS A 1 102 ? 23.021 1.943 -2.230 1.00 89.75 102 HIS A N 1
ATOM 785 C CA . HIS A 1 102 ? 22.873 2.857 -1.097 1.00 89.75 102 HIS A CA 1
ATOM 786 C C . HIS A 1 102 ? 21.940 4.041 -1.409 1.00 89.75 102 HIS A C 1
ATOM 788 O O . HIS A 1 102 ? 21.107 4.385 -0.575 1.00 89.75 102 HIS A O 1
ATOM 794 N N . THR A 1 103 ? 22.009 4.618 -2.612 1.00 89.44 103 THR A N 1
ATOM 795 C CA . THR A 1 103 ? 21.137 5.717 -3.047 1.00 89.44 103 THR A CA 1
ATOM 796 C C . THR A 1 103 ? 19.683 5.262 -3.132 1.00 89.44 103 THR A C 1
ATOM 798 O O . THR A 1 103 ? 18.796 5.939 -2.614 1.00 89.44 103 THR A O 1
ATOM 801 N N . HIS A 1 104 ? 19.433 4.088 -3.719 1.00 89.88 104 HIS A N 1
ATOM 802 C CA . HIS A 1 104 ? 18.084 3.523 -3.813 1.00 89.88 104 HIS A CA 1
ATOM 803 C C . HIS A 1 104 ? 17.509 3.165 -2.438 1.00 89.88 104 HIS A C 1
ATOM 805 O O . HIS A 1 104 ? 16.335 3.427 -2.179 1.00 89.88 104 HIS A O 1
ATOM 811 N N . LEU A 1 105 ? 18.329 2.618 -1.535 1.00 90.69 105 LEU A N 1
ATOM 812 C CA . LEU A 1 105 ? 17.932 2.347 -0.154 1.00 90.69 105 LEU A CA 1
ATOM 813 C C . LEU A 1 105 ? 17.587 3.641 0.587 1.00 90.69 105 LEU A C 1
ATOM 815 O O . LEU A 1 105 ? 16.509 3.736 1.168 1.00 90.69 105 LEU A O 1
ATOM 819 N N . MET A 1 106 ? 18.459 4.652 0.533 1.00 93.44 106 MET A N 1
ATOM 820 C CA . MET A 1 106 ? 18.215 5.947 1.173 1.00 93.44 106 MET A CA 1
ATOM 821 C C . MET A 1 106 ? 16.939 6.599 0.647 1.00 93.44 106 MET A C 1
ATOM 823 O O . MET A 1 106 ? 16.128 7.068 1.445 1.00 93.44 106 MET A O 1
ATOM 827 N N . PHE A 1 107 ? 16.730 6.591 -0.670 1.00 90.19 107 PHE A N 1
ATOM 828 C CA . PHE A 1 107 ? 15.529 7.152 -1.278 1.00 90.19 107 PHE A CA 1
ATOM 829 C C . PHE A 1 107 ? 14.273 6.383 -0.859 1.00 90.19 107 PHE A C 1
ATOM 831 O O . PHE A 1 107 ? 13.321 6.992 -0.377 1.00 90.19 107 PHE A O 1
ATOM 838 N N . SER A 1 108 ? 14.283 5.049 -0.962 1.00 91.62 108 SER A N 1
ATOM 839 C CA . SER A 1 108 ? 13.127 4.222 -0.604 1.00 91.62 108 SER A CA 1
ATOM 840 C C . SER A 1 108 ? 12.765 4.351 0.874 1.00 91.62 108 SER A C 1
ATOM 842 O O . SER A 1 108 ? 11.583 4.457 1.196 1.00 91.62 108 SER A O 1
ATOM 844 N N . ILE A 1 109 ? 13.753 4.360 1.774 1.00 94.31 109 ILE A N 1
ATOM 845 C CA . ILE A 1 109 ? 13.535 4.537 3.216 1.00 94.31 109 ILE A CA 1
ATOM 846 C C . ILE A 1 109 ? 12.991 5.940 3.485 1.00 94.31 109 ILE A C 1
ATOM 848 O O . ILE A 1 109 ? 11.951 6.078 4.125 1.00 94.31 109 ILE A O 1
ATOM 852 N N . THR A 1 110 ? 13.645 6.976 2.957 1.00 94.38 110 THR A N 1
ATOM 853 C CA . THR A 1 110 ? 13.239 8.368 3.191 1.00 94.38 110 THR A CA 1
ATOM 854 C C . THR A 1 110 ? 11.823 8.618 2.698 1.00 94.38 110 THR A C 1
ATOM 856 O O . THR A 1 110 ? 11.008 9.128 3.459 1.00 94.38 110 THR A O 1
ATOM 859 N N . LEU A 1 111 ? 11.501 8.219 1.464 1.00 90.50 111 LEU A N 1
ATOM 860 C CA . LEU A 1 111 ? 10.171 8.406 0.891 1.00 90.50 111 LEU A CA 1
ATOM 861 C C . LEU A 1 111 ? 9.104 7.659 1.699 1.00 90.50 111 LEU A C 1
ATOM 863 O O . LEU A 1 111 ? 8.092 8.247 2.069 1.00 90.50 111 LEU A O 1
ATOM 867 N N . SER A 1 112 ? 9.352 6.391 2.033 1.00 92.56 112 SER A N 1
ATOM 868 C CA . SER A 1 112 ? 8.389 5.563 2.766 1.00 92.56 112 SER A CA 1
ATOM 869 C C . SER A 1 112 ? 8.079 6.135 4.148 1.00 92.56 112 SER A C 1
ATOM 871 O O . SER A 1 112 ? 6.908 6.273 4.509 1.00 92.56 112 SER A O 1
ATOM 873 N N . PHE A 1 113 ? 9.113 6.517 4.906 1.00 96.50 113 PHE A N 1
ATOM 874 C CA . PHE A 1 113 ? 8.962 7.104 6.238 1.00 96.50 113 PHE A CA 1
ATOM 875 C C . PHE A 1 113 ? 8.407 8.530 6.199 1.00 96.50 113 PHE A C 1
ATOM 877 O O . PHE A 1 113 ? 7.588 8.878 7.052 1.00 96.50 113 PHE A O 1
ATOM 884 N N . ALA A 1 114 ? 8.797 9.337 5.209 1.00 95.06 114 ALA A N 1
ATOM 885 C CA . ALA A 1 114 ? 8.224 10.662 5.003 1.00 95.06 114 ALA A CA 1
ATOM 886 C C . ALA 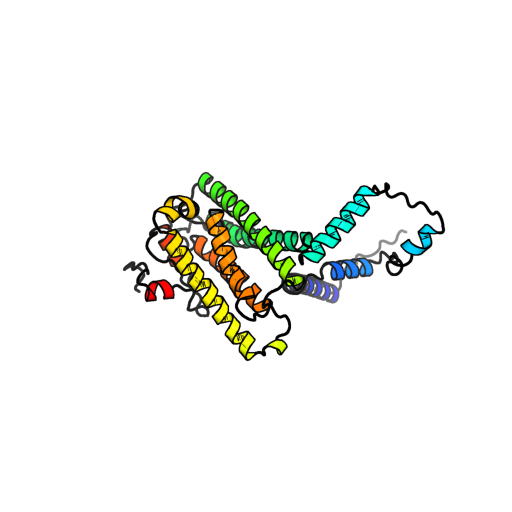A 1 114 ? 6.720 10.550 4.748 1.00 95.06 114 ALA A C 1
ATOM 888 O O . ALA A 1 114 ? 5.944 11.159 5.474 1.00 95.06 114 ALA A O 1
ATOM 889 N N . SER A 1 115 ? 6.282 9.712 3.806 1.00 91.81 115 SER A N 1
ATOM 890 C CA . SER A 1 115 ? 4.855 9.484 3.554 1.00 91.81 115 SER A CA 1
ATOM 891 C C . SER A 1 115 ? 4.130 8.939 4.789 1.00 91.81 115 SER A C 1
ATOM 893 O O . SER A 1 115 ? 3.064 9.440 5.135 1.00 91.81 115 SER A O 1
ATOM 895 N N . TYR A 1 116 ? 4.722 7.972 5.496 1.00 95.31 116 TYR A N 1
ATOM 896 C CA . TYR A 1 116 ? 4.138 7.367 6.696 1.00 95.31 116 TYR A CA 1
ATOM 897 C C . TYR A 1 116 ? 3.879 8.390 7.811 1.00 95.31 116 TYR A C 1
ATOM 899 O O . TYR A 1 116 ? 2.776 8.452 8.354 1.00 95.31 116 TYR A O 1
ATOM 907 N N . PHE A 1 117 ? 4.861 9.236 8.131 1.00 97.25 117 PHE A N 1
ATOM 908 C CA . PHE A 1 117 ? 4.730 10.216 9.211 1.00 97.25 117 PHE A CA 1
ATOM 909 C C . PHE A 1 117 ? 4.064 11.526 8.784 1.00 97.25 117 PHE A C 1
ATOM 911 O O . PHE A 1 117 ? 3.350 12.112 9.591 1.00 97.25 117 PHE A O 1
ATOM 918 N N . ILE A 1 118 ? 4.229 11.979 7.539 1.00 97.06 118 ILE A N 1
ATOM 919 C CA . ILE A 1 118 ? 3.549 13.187 7.047 1.00 97.06 118 ILE A CA 1
ATOM 920 C C . ILE A 1 118 ? 2.055 12.912 6.884 1.00 97.06 118 ILE A C 1
ATOM 922 O O . ILE A 1 118 ? 1.237 13.656 7.419 1.00 97.06 118 ILE A O 1
ATOM 926 N N . ILE A 1 119 ? 1.684 11.833 6.188 1.00 96.06 119 ILE A N 1
ATOM 927 C CA . ILE A 1 119 ? 0.275 11.512 5.935 1.00 96.06 119 ILE A CA 1
ATOM 928 C C . ILE A 1 119 ? -0.339 10.902 7.193 1.00 96.06 119 ILE A C 1
ATOM 930 O O . ILE A 1 119 ? -1.301 11.446 7.729 1.00 96.06 119 ILE A O 1
ATOM 934 N N . GLY A 1 120 ? 0.233 9.812 7.713 1.00 96.56 120 GLY A N 1
ATOM 935 C CA . GLY A 1 120 ? -0.300 9.131 8.893 1.00 96.56 120 GLY A CA 1
ATOM 936 C C . GLY A 1 120 ? -0.246 9.998 10.151 1.00 96.56 120 GLY A C 1
ATOM 937 O O . GLY A 1 120 ? -1.240 10.113 10.866 1.00 96.56 120 GLY A O 1
ATOM 938 N N . GLY A 1 121 ? 0.876 10.684 10.389 1.00 97.00 121 GLY A N 1
ATOM 939 C CA . GLY A 1 121 ? 1.010 11.622 11.506 1.00 97.00 121 GLY A CA 1
ATOM 940 C C . GLY A 1 121 ? 0.175 12.888 11.335 1.00 97.00 121 GLY A C 1
ATOM 941 O O . GLY A 1 121 ? -0.403 13.351 12.315 1.00 97.00 121 GLY A O 1
ATOM 942 N N . GLY A 1 122 ? 0.027 13.404 10.111 1.00 97.94 122 GLY A N 1
ATOM 943 C CA . GLY A 1 122 ? -0.874 14.520 9.815 1.00 97.94 122 GLY A CA 1
ATOM 944 C C . GLY A 1 122 ? -2.339 14.179 10.094 1.00 97.94 122 GLY A C 1
ATOM 945 O O . GLY A 1 122 ? -3.021 14.929 10.795 1.00 97.94 122 GLY A O 1
ATOM 946 N N . LEU A 1 123 ? -2.806 13.014 9.630 1.00 97.62 123 LEU A N 1
ATOM 947 C CA . LEU A 1 123 ? -4.144 12.494 9.938 1.00 97.62 123 LEU A CA 1
ATOM 948 C C . LEU A 1 123 ? -4.328 12.292 11.443 1.00 97.62 123 LEU A C 1
ATOM 950 O O . LEU A 1 123 ? -5.347 12.699 11.999 1.00 97.62 123 LEU A O 1
ATOM 954 N N . TYR A 1 124 ? -3.337 11.703 12.113 1.00 97.06 124 TYR A N 1
ATOM 955 C CA . TYR A 1 124 ? -3.392 11.480 13.552 1.00 97.06 124 TYR A CA 1
ATOM 956 C C . TYR A 1 124 ? -3.482 12.802 14.324 1.00 97.06 124 TYR A C 1
ATOM 958 O O . TYR A 1 124 ? -4.372 12.978 15.152 1.00 97.06 124 TYR A O 1
ATOM 966 N N . TRP A 1 125 ? -2.609 13.764 14.028 1.00 97.88 125 TRP A N 1
ATOM 967 C CA . TRP A 1 125 ? -2.633 15.079 14.663 1.00 97.88 125 TRP A CA 1
ATOM 968 C C . TRP A 1 125 ? -3.972 15.787 14.442 1.00 97.88 125 TRP A C 1
ATOM 970 O O . TRP A 1 125 ? -4.597 16.245 15.400 1.00 97.88 125 TRP A O 1
ATOM 980 N N . TYR A 1 126 ? -4.454 15.833 13.201 1.00 98.25 126 TYR A N 1
ATOM 981 C CA . TYR A 1 126 ? -5.683 16.551 12.892 1.00 98.25 126 TYR A CA 1
ATOM 982 C C . TYR A 1 126 ? -6.905 15.890 13.546 1.00 98.25 126 TYR A C 1
ATOM 984 O O . TYR A 1 126 ? -7.655 16.547 14.262 1.00 98.25 126 TYR A O 1
ATOM 992 N N . TYR A 1 127 ? -7.087 14.579 13.392 1.00 97.75 127 TYR A N 1
ATOM 993 C CA . TYR A 1 127 ? -8.291 13.908 13.884 1.00 97.75 127 TYR A CA 1
ATOM 994 C C . TYR A 1 127 ? -8.213 13.508 15.363 1.00 97.75 127 TYR A C 1
ATOM 996 O O . TYR A 1 127 ? -9.116 13.812 16.139 1.00 97.75 127 TYR A O 1
ATOM 1004 N N . TYR A 1 128 ? -7.127 12.863 15.791 1.00 96.62 128 TYR A N 1
ATOM 1005 C CA . TYR A 1 128 ? -7.024 12.280 17.136 1.00 96.62 128 TYR A CA 1
ATOM 1006 C C . TYR A 1 128 ? -6.596 13.277 18.219 1.00 96.62 128 TYR A C 1
ATOM 1008 O O . TYR A 1 128 ? -6.825 13.001 19.405 1.00 96.62 128 TYR A O 1
ATOM 1016 N N . ILE A 1 129 ? -5.991 14.407 17.830 1.00 96.31 129 ILE A N 1
ATOM 1017 C CA . ILE A 1 129 ? -5.582 15.484 18.744 1.00 96.31 129 ILE A CA 1
ATOM 1018 C C . ILE A 1 129 ? -6.480 16.710 18.562 1.00 96.31 129 ILE A C 1
ATOM 1020 O O . ILE A 1 129 ? -7.157 17.097 19.510 1.00 96.31 129 ILE A O 1
ATOM 1024 N N . HIS A 1 130 ? -6.523 17.309 17.368 1.00 97.81 130 HIS A N 1
ATOM 1025 C CA . HIS A 1 130 ? -7.239 18.572 17.153 1.00 97.81 130 HIS A CA 1
ATOM 1026 C C . HIS A 1 130 ? -8.772 18.413 17.115 1.00 97.81 130 HIS A C 1
ATOM 1028 O O . HIS A 1 130 ? -9.487 19.266 17.637 1.00 97.81 130 HIS A O 1
ATOM 1034 N N . LEU A 1 131 ? -9.294 17.316 16.553 1.00 97.31 131 LEU A N 1
ATOM 1035 C CA . LEU A 1 131 ? -10.737 17.030 16.465 1.00 97.31 131 LEU A CA 1
ATOM 1036 C C . LEU A 1 131 ? -11.235 16.000 17.488 1.00 97.31 131 LEU A C 1
ATOM 1038 O O . LEU A 1 131 ? -12.306 15.414 17.305 1.00 97.31 131 LEU A O 1
ATOM 1042 N N . ARG A 1 132 ? -10.481 15.763 18.565 1.00 95.50 132 ARG A N 1
ATOM 1043 C CA . ARG A 1 132 ? -10.756 14.674 19.510 1.00 95.50 132 ARG A CA 1
ATOM 1044 C C . ARG A 1 132 ? -12.156 14.741 20.127 1.00 95.50 132 ARG A C 1
ATOM 1046 O O . ARG A 1 132 ? -12.832 13.720 20.185 1.00 95.50 132 ARG A O 1
ATOM 1053 N N . ASP A 1 133 ? -12.601 15.929 20.527 1.00 96.69 133 ASP A N 1
ATOM 1054 C CA . ASP A 1 133 ? -13.904 16.125 21.183 1.00 96.69 133 ASP A CA 1
ATOM 1055 C C . ASP A 1 133 ? -15.095 15.926 20.230 1.00 96.69 133 ASP A C 1
ATOM 1057 O O . ASP A 1 133 ? -16.232 15.774 20.667 1.00 96.69 133 ASP A O 1
ATOM 1061 N N . ARG A 1 134 ? -14.830 15.878 18.918 1.00 96.94 134 ARG A N 1
ATOM 1062 C CA . ARG A 1 134 ? -15.812 15.648 17.848 1.00 96.94 134 ARG A CA 1
ATOM 1063 C C . ARG A 1 134 ? -15.721 14.239 17.262 1.00 96.94 134 ARG A C 1
ATOM 1065 O O . ARG A 1 134 ? -16.066 14.022 16.105 1.00 96.94 134 ARG A O 1
ATOM 1072 N N . ALA A 1 135 ? -15.239 13.268 18.041 1.00 96.81 135 ALA A N 1
ATOM 1073 C CA . ALA A 1 135 ? -15.016 11.890 17.594 1.00 96.81 135 ALA A CA 1
ATOM 1074 C C . ALA A 1 135 ? -16.230 11.253 16.899 1.00 96.81 135 ALA A C 1
ATOM 1076 O O . ALA A 1 135 ? -16.057 10.531 15.922 1.00 96.81 135 ALA A O 1
ATOM 1077 N N . SER A 1 136 ? -17.448 11.543 17.362 1.00 96.06 136 SER A N 1
ATOM 1078 C CA . SER A 1 136 ? -18.699 11.044 16.773 1.00 96.06 136 SER A CA 1
ATOM 1079 C C . SER A 1 136 ? -18.950 11.511 15.336 1.00 96.06 136 SER A C 1
ATOM 1081 O O . SER A 1 136 ? -19.706 10.860 14.620 1.00 96.06 136 SER A O 1
ATOM 1083 N N . GLU A 1 137 ? -18.323 12.607 14.899 1.00 96.00 137 GLU A N 1
ATOM 1084 C CA . GLU A 1 137 ? -18.488 13.157 13.549 1.00 96.00 137 GLU A CA 1
ATOM 1085 C C . GLU A 1 137 ? -17.585 12.469 12.517 1.00 96.00 137 GLU A C 1
ATOM 1087 O O . GLU A 1 137 ? -17.923 12.426 11.335 1.00 96.00 137 GLU A O 1
ATOM 1092 N N . TRP A 1 138 ? -16.431 11.938 12.936 1.00 95.62 138 TRP A N 1
ATOM 1093 C CA . TRP A 1 138 ? -15.393 11.478 12.006 1.00 95.62 138 TRP A CA 1
ATOM 1094 C C . TRP A 1 138 ? -14.879 10.065 12.266 1.00 95.62 138 TRP A C 1
ATOM 1096 O O . TRP A 1 138 ? -14.422 9.410 11.329 1.00 95.62 138 TRP A O 1
ATOM 1106 N N . LYS A 1 139 ? -14.899 9.581 13.510 1.00 96.44 139 LYS A N 1
ATOM 1107 C CA . LYS A 1 139 ? -14.302 8.295 13.871 1.00 96.44 139 LYS A CA 1
ATOM 1108 C C . LYS A 1 139 ? -15.297 7.168 13.631 1.00 96.44 139 LYS A C 1
ATOM 1110 O O . LYS A 1 139 ? -16.452 7.262 14.026 1.00 96.44 139 LYS A O 1
ATOM 1115 N N . ILE A 1 140 ? -14.827 6.070 13.043 1.00 95.31 140 ILE A N 1
ATOM 1116 C CA . ILE A 1 140 ? -15.669 4.894 12.771 1.00 95.31 140 ILE A CA 1
ATOM 1117 C C . ILE A 1 140 ? -16.146 4.235 14.078 1.00 95.31 140 ILE A C 1
ATOM 1119 O O . ILE A 1 140 ? -17.318 3.900 14.223 1.00 95.31 140 ILE A O 1
ATOM 1123 N N . GLN A 1 141 ? -15.246 4.107 15.058 1.00 94.00 141 GLN A N 1
ATOM 1124 C CA . GLN A 1 141 ? -15.537 3.618 16.409 1.00 94.00 141 GLN A CA 1
ATOM 1125 C C . GLN A 1 141 ? -15.391 4.774 17.425 1.00 94.00 141 GLN A C 1
ATOM 1127 O O . GLN A 1 141 ? -14.322 4.908 18.030 1.00 94.00 141 GLN A O 1
ATOM 1132 N N . PRO A 1 142 ? -16.410 5.638 17.609 1.00 93.44 142 PRO A N 1
ATOM 1133 C CA . PRO A 1 142 ? -16.260 6.917 18.315 1.00 93.44 142 PRO A CA 1
ATOM 1134 C C . PRO A 1 142 ? -15.908 6.777 19.799 1.00 93.44 142 PRO A C 1
ATOM 1136 O O . PRO A 1 142 ? -15.107 7.553 20.311 1.00 93.44 142 PRO A O 1
ATOM 1139 N N . ASP A 1 143 ? -16.411 5.739 20.468 1.00 92.88 143 ASP A N 1
ATOM 1140 C CA . ASP A 1 143 ? -16.174 5.517 21.903 1.00 92.88 143 ASP A CA 1
ATOM 1141 C C . ASP A 1 143 ? -14.879 4.743 22.199 1.00 92.88 143 ASP A C 1
ATOM 1143 O O . ASP A 1 143 ? -14.564 4.448 23.354 1.00 92.88 143 ASP A O 1
ATOM 1147 N N . LYS A 1 144 ? -14.122 4.356 21.165 1.00 92.75 144 LYS A N 1
ATOM 1148 C CA . LYS A 1 144 ? -12.961 3.471 21.308 1.00 92.75 144 LYS A CA 1
ATOM 1149 C C . LYS A 1 144 ? -11.700 4.136 20.777 1.00 92.75 144 LYS A C 1
ATOM 1151 O O . LYS A 1 144 ? -11.421 4.138 19.580 1.00 92.75 144 LYS A O 1
ATOM 1156 N N . PHE A 1 145 ? -10.889 4.635 21.702 1.00 94.62 145 PHE A N 1
ATOM 1157 C CA . PHE A 1 145 ? -9.555 5.145 21.406 1.00 94.62 145 PHE A CA 1
ATOM 1158 C C . PHE A 1 145 ? -8.481 4.136 21.819 1.00 94.62 145 PHE A C 1
ATOM 1160 O O . PHE A 1 145 ? -8.560 3.579 22.919 1.00 94.62 145 PHE A O 1
ATOM 1167 N N . PRO A 1 146 ? -7.451 3.911 20.985 1.00 92.06 146 PRO A N 1
ATOM 1168 C CA . PRO A 1 146 ? -6.344 3.051 21.371 1.00 92.06 146 PRO A CA 1
ATOM 1169 C C . PRO A 1 146 ? -5.580 3.678 22.544 1.00 92.06 146 PRO A C 1
ATOM 1171 O O . PRO A 1 146 ? -5.347 4.887 22.577 1.00 92.06 146 PRO A O 1
ATOM 1174 N N . SER A 1 147 ? -5.168 2.855 23.512 1.00 93.75 147 SER A N 1
ATOM 1175 C CA . SER A 1 147 ? -4.317 3.317 24.617 1.00 93.75 147 SER A CA 1
ATOM 1176 C C . SER A 1 147 ? -2.954 3.787 24.099 1.00 93.75 147 SER A C 1
ATOM 1178 O O . SER A 1 147 ? -2.455 3.242 23.114 1.00 93.75 147 SER A O 1
ATOM 1180 N N . THR A 1 148 ? -2.289 4.709 24.800 1.00 93.12 148 THR A N 1
ATOM 1181 C CA . THR A 1 148 ? -0.935 5.172 24.436 1.00 93.12 148 THR A CA 1
ATOM 1182 C C . THR A 1 148 ? 0.046 4.010 24.263 1.00 93.12 148 THR A C 1
ATOM 1184 O O . THR A 1 148 ? 0.838 3.986 23.326 1.00 93.12 148 THR A O 1
ATOM 1187 N N . LYS A 1 149 ? -0.042 2.985 25.121 1.00 94.94 149 LYS A N 1
ATOM 1188 C CA . LYS A 1 149 ? 0.796 1.781 25.021 1.00 94.94 149 LYS A CA 1
ATOM 1189 C C . LYS A 1 149 ? 0.519 0.986 23.742 1.00 94.94 149 LYS A C 1
ATOM 1191 O O . LYS A 1 149 ? 1.455 0.452 23.153 1.00 94.94 149 LYS A O 1
ATOM 1196 N N . THR A 1 150 ? -0.745 0.879 23.334 1.00 94.00 150 THR A N 1
ATOM 1197 C CA . THR A 1 150 ? -1.132 0.219 22.078 1.00 94.00 150 THR A CA 1
ATOM 1198 C C . THR A 1 150 ? -0.606 0.999 20.880 1.00 94.00 150 THR A C 1
ATOM 1200 O O . THR A 1 150 ? 0.027 0.397 20.022 1.00 94.00 150 THR A O 1
ATOM 1203 N N . GLN A 1 151 ? -0.773 2.323 20.874 1.00 94.31 151 GLN A N 1
ATOM 1204 C CA . GLN A 1 151 ? -0.305 3.190 19.788 1.00 94.31 151 GLN A CA 1
ATOM 1205 C C . GLN A 1 151 ? 1.218 3.160 19.630 1.00 94.31 151 GLN A C 1
ATOM 1207 O O . GLN A 1 151 ? 1.726 3.041 18.523 1.00 94.31 151 GLN A O 1
ATOM 1212 N N . ILE A 1 152 ? 1.978 3.206 20.731 1.00 95.50 152 ILE A N 1
ATOM 1213 C CA . ILE A 1 152 ? 3.444 3.097 20.657 1.00 95.50 152 ILE A CA 1
ATOM 1214 C C . ILE A 1 152 ? 3.843 1.753 20.040 1.00 95.50 152 ILE A C 1
ATOM 1216 O O . ILE A 1 152 ? 4.707 1.706 19.169 1.00 95.50 152 ILE A O 1
ATOM 1220 N N . LYS A 1 153 ? 3.201 0.653 20.454 1.00 96.06 153 LYS A N 1
ATOM 1221 C CA . LYS A 1 153 ? 3.465 -0.670 19.872 1.00 96.06 153 LYS A CA 1
ATOM 1222 C C . LYS A 1 153 ? 3.108 -0.736 18.391 1.00 96.06 153 LYS A C 1
ATOM 1224 O O . LYS A 1 153 ? 3.830 -1.377 17.641 1.00 96.06 153 LYS A O 1
ATOM 1229 N N . GLU A 1 154 ? 2.004 -0.119 17.992 1.00 96.06 154 GLU A N 1
ATOM 1230 C CA . GLU A 1 154 ? 1.566 0.001 16.600 1.00 96.06 154 GLU A CA 1
ATOM 1231 C C . GLU A 1 154 ? 2.602 0.743 15.758 1.00 96.06 154 GLU A C 1
ATOM 1233 O O . GLU A 1 154 ? 3.098 0.195 14.781 1.00 96.06 154 GLU A O 1
ATOM 1238 N N . ILE A 1 155 ? 3.015 1.936 16.193 1.00 96.62 155 ILE A N 1
ATOM 1239 C CA . ILE A 1 155 ? 4.002 2.759 15.490 1.00 96.62 155 ILE A CA 1
ATOM 1240 C C . ILE A 1 155 ? 5.349 2.044 15.403 1.00 96.62 155 ILE A C 1
ATOM 1242 O O . ILE A 1 155 ? 5.966 2.060 14.340 1.00 96.62 155 ILE A O 1
ATOM 1246 N N . VAL A 1 156 ? 5.807 1.403 16.483 1.00 97.19 156 VAL A N 1
ATOM 1247 C CA . VAL A 1 156 ? 7.070 0.651 16.486 1.00 97.19 156 VAL A CA 1
ATOM 1248 C C . VAL A 1 156 ? 6.989 -0.540 15.530 1.00 97.19 156 VAL A C 1
ATOM 1250 O O . VAL A 1 156 ? 7.845 -0.660 14.659 1.00 97.19 156 VAL A O 1
ATOM 1253 N N . GLN A 1 157 ? 5.949 -1.375 15.629 1.00 96.50 157 GLN A N 1
ATOM 1254 C CA . GLN A 1 157 ? 5.769 -2.531 14.743 1.00 96.50 157 GLN A CA 1
ATOM 1255 C C . GLN A 1 157 ? 5.649 -2.107 13.274 1.00 96.50 157 GLN A C 1
ATOM 1257 O O . GLN A 1 157 ? 6.299 -2.696 12.405 1.00 96.50 157 GLN A O 1
ATOM 1262 N N . GLY A 1 158 ? 4.846 -1.077 13.002 1.00 96.00 158 GLY A N 1
ATOM 1263 C CA . GLY A 1 158 ? 4.653 -0.513 11.671 1.00 96.00 158 GLY A CA 1
ATOM 1264 C C . GLY A 1 158 ? 5.938 0.082 11.103 1.00 96.00 158 GLY A C 1
ATOM 1265 O O . GLY A 1 158 ? 6.273 -0.202 9.958 1.00 96.00 158 GLY A O 1
ATOM 1266 N N . SER A 1 159 ? 6.722 0.804 11.909 1.00 97.38 159 SER A N 1
ATOM 1267 C CA . SER A 1 159 ? 8.015 1.374 11.497 1.00 97.38 159 SER A CA 1
ATOM 1268 C C . SER A 1 159 ? 9.065 0.295 11.228 1.00 97.38 159 SER A C 1
ATOM 1270 O O . SER A 1 159 ? 9.770 0.356 10.223 1.00 97.38 159 SER A O 1
ATOM 1272 N N . SER A 1 160 ? 9.167 -0.720 12.093 1.00 95.94 160 SER A N 1
ATOM 1273 C CA . SER A 1 160 ? 10.100 -1.837 11.895 1.00 95.94 160 SER A CA 1
ATOM 1274 C C . SER A 1 160 ? 9.791 -2.607 10.612 1.00 95.94 160 SER A C 1
ATOM 1276 O O . SER A 1 160 ? 10.693 -2.929 9.843 1.00 95.94 160 SER A O 1
ATOM 1278 N N . SER A 1 161 ? 8.511 -2.856 10.352 1.00 95.12 161 SER A N 1
ATOM 1279 C CA . SER A 1 161 ? 8.054 -3.524 9.133 1.00 95.12 161 SER A CA 1
ATOM 1280 C C . SER A 1 161 ? 8.246 -2.633 7.903 1.00 95.12 161 SER A C 1
ATOM 1282 O O . SER A 1 161 ? 8.758 -3.088 6.885 1.00 95.12 161 SER A O 1
ATOM 1284 N N . LEU A 1 162 ? 7.942 -1.336 8.003 1.00 96.25 162 LEU A N 1
ATOM 1285 C CA . LEU A 1 162 ? 8.151 -0.370 6.924 1.00 96.25 162 LEU A CA 1
ATOM 1286 C C . LEU A 1 162 ? 9.623 -0.272 6.515 1.00 96.25 162 LEU A C 1
ATOM 1288 O O . LEU A 1 162 ? 9.914 -0.167 5.325 1.00 96.25 162 LEU A O 1
ATOM 1292 N N . LEU A 1 163 ? 10.555 -0.353 7.469 1.00 96.44 163 LEU A N 1
ATOM 1293 C CA . LEU A 1 163 ? 11.986 -0.404 7.172 1.00 96.44 163 LEU A CA 1
ATOM 1294 C C . LEU A 1 163 ? 12.334 -1.632 6.319 1.00 96.44 163 LEU A C 1
ATOM 1296 O O . LEU A 1 163 ? 13.028 -1.494 5.315 1.00 96.44 163 LEU A O 1
ATOM 1300 N N . LEU A 1 164 ? 11.810 -2.813 6.664 1.00 95.25 164 LEU A N 1
ATOM 1301 C CA . LEU A 1 164 ? 12.014 -4.031 5.872 1.00 95.25 164 LEU A CA 1
ATOM 1302 C C . LEU A 1 164 ? 11.398 -3.910 4.470 1.00 95.25 164 LEU A C 1
ATOM 1304 O O . LEU A 1 164 ? 12.073 -4.224 3.489 1.00 95.25 164 LEU A O 1
ATOM 1308 N N . CYS A 1 165 ? 10.167 -3.392 4.356 1.00 94.50 165 CYS A N 1
ATOM 1309 C CA . CYS A 1 165 ? 9.552 -3.084 3.059 1.00 94.50 165 CYS A CA 1
ATOM 1310 C C . CYS A 1 165 ? 10.437 -2.149 2.235 1.00 94.50 165 CYS A C 1
ATOM 1312 O O . CYS A 1 165 ? 10.684 -2.411 1.063 1.00 94.50 165 CYS A O 1
ATOM 1314 N N . SER A 1 166 ? 10.938 -1.080 2.854 1.00 94.12 166 SER A N 1
ATOM 1315 C CA . SER A 1 166 ? 11.756 -0.059 2.196 1.00 94.12 166 SER A CA 1
ATOM 1316 C C . SER A 1 166 ? 13.093 -0.614 1.716 1.00 94.12 166 SER A C 1
ATOM 1318 O O . SER A 1 166 ? 13.563 -0.235 0.649 1.00 94.12 166 SER A O 1
ATOM 1320 N N . ILE A 1 167 ? 13.702 -1.536 2.465 1.00 95.69 167 ILE A N 1
ATOM 1321 C CA . ILE A 1 167 ? 14.931 -2.216 2.039 1.00 95.69 167 ILE A CA 1
ATOM 1322 C C . ILE A 1 167 ? 14.655 -3.095 0.817 1.00 95.69 167 ILE A C 1
ATOM 1324 O O . ILE A 1 167 ? 15.370 -2.991 -0.177 1.00 95.69 167 ILE A O 1
ATOM 1328 N N . ILE A 1 168 ? 13.595 -3.911 0.853 1.00 94.06 168 ILE A N 1
ATOM 1329 C CA . ILE A 1 168 ? 13.197 -4.758 -0.284 1.00 94.06 168 ILE A CA 1
ATOM 1330 C C . ILE A 1 168 ? 12.902 -3.890 -1.514 1.00 94.06 168 ILE A C 1
ATOM 1332 O O . ILE A 1 168 ? 13.421 -4.152 -2.598 1.00 94.06 168 ILE A O 1
ATOM 1336 N N . SER A 1 169 ? 12.121 -2.825 -1.335 1.00 93.12 169 SER A N 1
ATOM 1337 C CA . SER A 1 169 ? 11.772 -1.883 -2.395 1.00 93.12 169 SER A CA 1
ATOM 1338 C C . SER A 1 169 ? 12.997 -1.160 -2.962 1.00 93.12 169 SER A C 1
ATOM 1340 O O . SER A 1 169 ? 13.111 -1.017 -4.177 1.00 93.12 169 SER A O 1
ATOM 1342 N N . GLY A 1 170 ? 13.950 -0.757 -2.117 1.00 92.12 170 GLY A N 1
ATOM 1343 C CA . GLY A 1 170 ? 15.208 -0.147 -2.548 1.00 92.12 170 GLY A CA 1
ATOM 1344 C C . GLY A 1 170 ? 16.0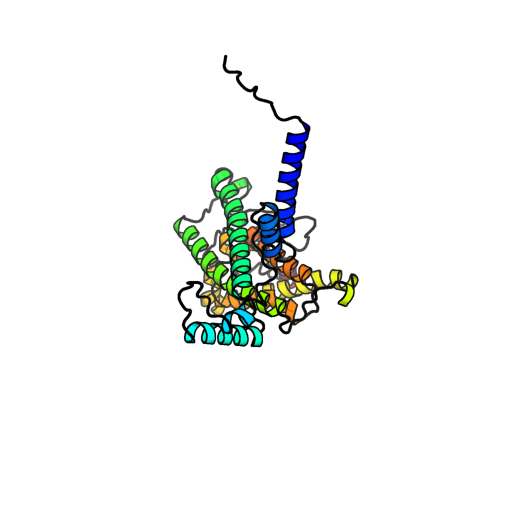95 -1.111 -3.342 1.00 92.12 170 GLY A C 1
ATOM 1345 O O . GLY A 1 170 ? 16.642 -0.720 -4.371 1.00 92.12 170 GLY A O 1
ATOM 1346 N N . ILE A 1 171 ? 16.183 -2.381 -2.931 1.00 92.38 171 ILE A N 1
ATOM 1347 C CA . ILE A 1 171 ? 16.911 -3.425 -3.674 1.00 92.38 171 ILE A CA 1
ATOM 1348 C C . ILE A 1 171 ? 16.270 -3.655 -5.048 1.00 92.38 171 ILE A C 1
ATOM 1350 O O . ILE A 1 171 ? 16.969 -3.630 -6.058 1.00 92.38 171 ILE A O 1
ATOM 1354 N N . LEU A 1 172 ? 14.948 -3.837 -5.111 1.00 90.44 172 LEU A N 1
ATOM 1355 C CA . LEU A 1 172 ? 14.234 -4.084 -6.370 1.00 90.44 172 LEU A CA 1
ATOM 1356 C C . LEU A 1 172 ? 14.241 -2.860 -7.298 1.00 90.44 172 LEU A C 1
ATOM 1358 O O . LEU A 1 172 ? 14.367 -2.999 -8.516 1.00 90.44 172 LEU A O 1
ATOM 1362 N N . SER A 1 173 ? 14.174 -1.654 -6.733 1.00 89.81 173 SER A N 1
ATOM 1363 C CA . SER A 1 173 ? 14.363 -0.409 -7.478 1.00 89.81 173 SER A CA 1
ATOM 1364 C C . SER A 1 173 ? 15.772 -0.314 -8.064 1.00 89.81 173 SER A C 1
ATOM 1366 O O . SER A 1 173 ? 15.912 0.031 -9.232 1.00 89.81 173 SER A O 1
ATOM 1368 N N . CYS A 1 174 ? 16.809 -0.654 -7.292 1.00 86.62 174 CYS A N 1
ATOM 1369 C CA . CYS A 1 174 ? 18.190 -0.655 -7.774 1.00 86.62 174 CYS A CA 1
ATOM 1370 C C . CYS A 1 174 ? 18.398 -1.686 -8.890 1.00 86.62 174 CYS A C 1
ATOM 1372 O O . CYS A 1 174 ? 18.954 -1.352 -9.935 1.00 86.62 174 CYS A O 1
ATOM 1374 N N . TYR A 1 175 ? 17.876 -2.900 -8.694 1.00 87.38 175 TYR A N 1
ATOM 1375 C CA . TYR A 1 175 ? 17.908 -3.977 -9.680 1.00 87.38 175 TYR A CA 1
ATOM 1376 C C . TYR A 1 175 ? 17.321 -3.534 -11.021 1.00 87.38 175 TYR A C 1
ATOM 1378 O O . TYR A 1 175 ? 17.973 -3.634 -12.054 1.00 87.38 175 TYR A O 1
ATOM 1386 N N . THR A 1 176 ? 16.102 -2.995 -10.999 1.00 86.81 176 THR A N 1
ATOM 1387 C CA . THR A 1 176 ? 15.393 -2.585 -12.220 1.00 86.81 176 THR A CA 1
ATOM 1388 C C . THR A 1 176 ? 16.000 -1.348 -12.873 1.00 86.81 176 THR A C 1
ATOM 1390 O O . THR A 1 176 ? 16.123 -1.309 -14.093 1.00 86.81 176 THR A O 1
ATOM 1393 N N . ALA A 1 177 ? 16.444 -0.363 -12.086 1.00 86.56 177 ALA A N 1
ATOM 1394 C CA . ALA A 1 177 ? 17.092 0.842 -12.606 1.00 86.56 177 ALA A CA 1
ATOM 1395 C C . ALA A 1 177 ? 18.447 0.565 -13.274 1.00 86.56 177 ALA A C 1
ATOM 1397 O O . ALA A 1 177 ? 18.884 1.349 -14.112 1.00 86.56 177 ALA A O 1
ATOM 1398 N N . ASN A 1 178 ? 19.104 -0.541 -12.920 1.00 84.44 178 ASN A N 1
ATOM 1399 C CA . ASN A 1 178 ? 20.328 -1.002 -13.569 1.00 84.44 178 ASN A CA 1
ATOM 1400 C C . ASN A 1 178 ? 20.063 -2.056 -14.651 1.00 84.44 178 ASN A C 1
ATOM 1402 O O . ASN A 1 178 ? 20.946 -2.859 -14.926 1.00 84.44 178 ASN A O 1
ATOM 1406 N N . GLU A 1 179 ? 18.874 -2.059 -15.261 1.00 83.75 179 GLU A N 1
ATOM 1407 C CA . GLU A 1 179 ? 18.509 -2.969 -16.359 1.00 83.75 179 GLU A CA 1
ATOM 1408 C C . GLU A 1 179 ? 18.511 -4.456 -15.961 1.00 83.75 179 GLU A C 1
ATOM 1410 O O . GLU A 1 179 ? 18.617 -5.350 -16.804 1.00 83.75 179 GLU A O 1
ATOM 1415 N N . GLY A 1 180 ? 18.350 -4.741 -14.666 1.00 88.00 180 GLY A N 1
ATOM 1416 C CA . GLY A 1 180 ? 18.087 -6.088 -14.186 1.00 88.00 180 GLY A CA 1
ATOM 1417 C C . GLY A 1 180 ? 16.829 -6.664 -14.856 1.00 88.00 180 GLY A C 1
ATOM 1418 O O . GLY A 1 180 ? 15.845 -5.931 -15.026 1.00 88.00 180 GLY A O 1
ATOM 1419 N N . PRO A 1 181 ? 16.831 -7.959 -15.236 1.00 91.06 181 PRO A N 1
ATOM 1420 C CA . PRO A 1 181 ? 15.714 -8.617 -15.905 1.00 91.06 181 PRO A CA 1
ATOM 1421 C C . PRO A 1 181 ? 14.340 -8.304 -15.296 1.00 91.06 181 PRO A C 1
ATOM 1423 O O . PRO A 1 181 ? 13.947 -8.819 -14.251 1.00 91.06 181 PRO A O 1
ATOM 1426 N N . SER A 1 182 ? 13.580 -7.465 -15.989 1.00 93.75 182 SER A N 1
ATOM 1427 C CA . SER A 1 182 ? 12.204 -7.104 -15.663 1.00 93.75 182 SER A CA 1
ATOM 1428 C C . SER A 1 182 ? 11.461 -6.761 -16.952 1.00 93.75 182 SER A C 1
ATOM 1430 O O . SER A 1 182 ? 12.041 -6.743 -18.037 1.00 93.75 182 SER A O 1
ATOM 1432 N N . ARG A 1 183 ? 10.159 -6.510 -16.848 1.00 94.69 183 ARG A N 1
ATOM 1433 C CA . ARG A 1 183 ? 9.325 -6.044 -17.960 1.00 94.69 183 ARG A CA 1
ATOM 1434 C C . ARG A 1 183 ? 9.015 -4.546 -17.853 1.00 94.69 183 ARG A C 1
ATOM 1436 O O . ARG A 1 183 ? 8.112 -4.058 -18.530 1.00 94.69 183 ARG A O 1
ATOM 1443 N N . ILE A 1 184 ? 9.748 -3.808 -17.013 1.00 92.44 184 ILE A N 1
ATOM 1444 C CA . ILE A 1 184 ? 9.627 -2.350 -16.951 1.00 92.44 184 ILE A CA 1
ATOM 1445 C C . ILE A 1 184 ? 10.206 -1.733 -18.220 1.00 92.44 184 ILE A C 1
ATOM 1447 O O . ILE A 1 184 ? 11.314 -2.065 -18.630 1.00 92.44 184 ILE A O 1
ATOM 1451 N N . TYR A 1 185 ? 9.460 -0.807 -18.815 1.00 90.50 185 TYR A N 1
ATOM 1452 C CA . TYR A 1 185 ? 9.928 0.012 -19.928 1.00 90.50 185 TYR A CA 1
ATOM 1453 C C . TYR A 1 185 ? 9.793 1.505 -19.606 1.00 90.50 185 TYR A C 1
ATOM 1455 O O . TYR A 1 185 ? 9.017 1.913 -18.732 1.00 90.50 185 TYR A O 1
ATOM 1463 N N . TYR A 1 186 ? 10.579 2.328 -20.304 1.00 90.00 186 TYR A N 1
ATOM 1464 C CA . TYR A 1 186 ? 10.741 3.748 -19.975 1.00 90.00 186 TYR A CA 1
ATOM 1465 C C . TYR A 1 186 ? 10.149 4.712 -20.994 1.00 90.00 186 TYR A C 1
ATOM 1467 O O . TYR A 1 186 ? 9.800 5.830 -20.615 1.00 90.00 186 TYR A O 1
ATOM 1475 N N . ASN A 1 187 ? 10.014 4.300 -22.256 1.00 91.88 187 ASN A N 1
ATOM 1476 C CA . ASN A 1 187 ? 9.438 5.140 -23.295 1.00 91.88 187 ASN A CA 1
ATOM 1477 C C . ASN A 1 187 ? 8.056 4.621 -23.674 1.00 91.88 187 ASN A C 1
ATOM 1479 O O . ASN A 1 187 ? 7.882 3.460 -24.031 1.00 91.88 187 ASN A O 1
ATOM 1483 N N . ILE A 1 188 ? 7.051 5.496 -23.656 1.00 93.62 188 ILE A N 1
ATOM 1484 C CA . ILE A 1 188 ? 5.678 5.117 -24.026 1.00 93.62 188 ILE A CA 1
ATOM 1485 C C . ILE A 1 188 ? 5.612 4.583 -25.465 1.00 93.62 188 ILE A C 1
ATOM 1487 O O . ILE A 1 188 ? 4.794 3.713 -25.748 1.00 93.62 188 ILE A O 1
ATOM 1491 N N . SER A 1 189 ? 6.498 5.037 -26.354 1.00 95.69 189 SER A N 1
ATOM 1492 C CA . SER A 1 189 ? 6.607 4.562 -27.739 1.00 95.69 189 SER A CA 1
ATOM 1493 C C . SER A 1 189 ? 6.900 3.068 -27.878 1.00 95.69 189 SER A C 1
ATOM 1495 O O . SER A 1 189 ? 6.536 2.503 -28.903 1.00 95.69 189 SER A O 1
ATOM 1497 N N . ASP A 1 190 ? 7.506 2.427 -26.874 1.00 93.44 190 ASP A N 1
ATOM 1498 C CA . ASP A 1 190 ? 7.921 1.019 -26.953 1.00 93.44 190 ASP A CA 1
ATOM 1499 C C . ASP A 1 190 ? 6.711 0.069 -27.052 1.00 93.44 190 ASP A C 1
ATOM 1501 O O . ASP A 1 190 ? 6.795 -0.988 -27.672 1.00 93.44 190 ASP A O 1
ATOM 1505 N N . TYR A 1 191 ? 5.566 0.470 -26.480 1.00 96.25 191 TYR A N 1
ATOM 1506 C CA . TYR A 1 191 ? 4.307 -0.294 -26.493 1.00 96.25 191 TYR A CA 1
ATOM 1507 C C . TYR A 1 191 ? 3.073 0.533 -26.911 1.00 96.25 191 TYR A C 1
ATOM 1509 O O . TYR A 1 191 ? 1.994 -0.014 -27.139 1.00 96.25 191 TYR A O 1
ATOM 1517 N N . GLY A 1 192 ? 3.214 1.854 -27.033 1.00 97.69 192 GLY A N 1
ATOM 1518 C CA . GLY A 1 192 ? 2.164 2.787 -27.432 1.00 97.69 192 GLY A CA 1
ATOM 1519 C C . GLY A 1 192 ? 1.249 3.260 -26.294 1.00 97.69 192 GLY A C 1
ATOM 1520 O O . GLY A 1 192 ? 1.133 2.653 -25.228 1.00 97.69 192 GLY A O 1
ATOM 1521 N N . TRP A 1 193 ? 0.543 4.365 -26.551 1.00 97.94 193 TRP A N 1
ATOM 1522 C CA . TRP A 1 193 ? -0.375 5.001 -25.594 1.00 97.94 193 TRP A CA 1
ATOM 1523 C C . TRP A 1 193 ? -1.568 4.125 -25.200 1.00 97.94 193 TRP A C 1
ATOM 1525 O O . TRP A 1 193 ? -2.023 4.186 -24.060 1.00 97.94 193 TRP A O 1
ATOM 1535 N N . ILE A 1 194 ? -2.063 3.295 -26.124 1.00 98.31 194 ILE A N 1
ATOM 1536 C CA . ILE A 1 194 ? -3.171 2.371 -25.846 1.00 98.31 194 ILE A CA 1
ATOM 1537 C C . ILE A 1 194 ? -2.742 1.354 -24.787 1.00 98.31 194 ILE A C 1
ATOM 1539 O O . ILE A 1 194 ? -3.452 1.164 -23.801 1.00 98.31 194 ILE A O 1
ATOM 1543 N N . TRP A 1 195 ? -1.564 0.744 -24.956 1.00 98.19 195 TRP A N 1
ATOM 1544 C CA . TRP A 1 195 ? -1.045 -0.198 -23.971 1.00 98.19 195 TRP A CA 1
ATOM 1545 C C . TRP A 1 195 ? -0.783 0.486 -22.633 1.00 98.19 195 TRP A C 1
ATOM 1547 O O . TRP A 1 195 ? -1.239 -0.023 -21.620 1.00 98.19 195 TRP A O 1
ATOM 1557 N N . TYR A 1 196 ? -0.160 1.671 -22.627 1.00 96.94 196 TYR A N 1
ATOM 1558 C CA . TYR A 1 196 ? 0.052 2.460 -21.407 1.00 96.94 196 TYR A CA 1
ATOM 1559 C C . TYR A 1 196 ? -1.245 2.663 -20.599 1.00 96.94 196 TYR A C 1
ATOM 1561 O O . TYR A 1 196 ? -1.262 2.488 -19.379 1.00 96.94 196 TYR A O 1
ATOM 1569 N N . ALA A 1 197 ? -2.347 2.999 -21.280 1.00 97.44 197 ALA A N 1
ATOM 1570 C CA . ALA A 1 197 ? -3.644 3.210 -20.644 1.00 97.44 197 ALA A CA 1
ATOM 1571 C C . ALA A 1 197 ? -4.277 1.904 -20.131 1.00 97.44 197 ALA A C 1
ATOM 1573 O O . ALA A 1 197 ? -4.832 1.893 -19.036 1.00 97.44 197 ALA A O 1
ATOM 1574 N N . VAL A 1 198 ? -4.184 0.807 -20.890 1.00 98.06 198 VAL A N 1
ATOM 1575 C CA . VAL A 1 198 ? -4.776 -0.500 -20.534 1.00 98.06 198 VAL A CA 1
ATOM 1576 C C . VAL A 1 198 ? -3.956 -1.241 -19.474 1.00 98.06 198 VAL A C 1
ATOM 1578 O O . VAL A 1 198 ? -4.519 -1.916 -18.611 1.00 98.06 198 VAL A O 1
ATOM 1581 N N . SER A 1 199 ? -2.631 -1.101 -19.493 1.00 97.81 199 SER A N 1
ATOM 1582 C CA . SER A 1 199 ? -1.731 -1.798 -18.574 1.00 97.81 199 SER A CA 1
ATOM 1583 C C . SER A 1 199 ? -1.917 -1.345 -17.127 1.00 97.81 199 SER A C 1
ATOM 1585 O O . SER A 1 199 ? -1.702 -2.135 -16.214 1.00 97.81 199 SER A O 1
ATOM 1587 N N . CYS A 1 200 ? -2.346 -0.096 -16.908 1.00 96.31 200 CYS A N 1
ATOM 1588 C CA . CYS A 1 200 ? -2.611 0.454 -15.577 1.00 96.31 200 CYS A CA 1
ATOM 1589 C C . CYS A 1 200 ? -3.737 -0.290 -14.826 1.00 96.31 200 CYS A C 1
ATOM 1591 O O . CYS A 1 200 ? -3.438 -0.930 -13.814 1.00 96.31 200 CYS A O 1
ATOM 1593 N N . PRO A 1 201 ? -5.000 -0.310 -15.303 1.00 96.75 201 PRO A N 1
ATOM 1594 C CA . PRO A 1 201 ? -6.063 -1.060 -14.641 1.00 96.75 201 PRO A CA 1
ATOM 1595 C C . PRO A 1 201 ? -5.798 -2.570 -14.639 1.00 96.75 201 PRO A C 1
ATOM 1597 O O . PRO A 1 201 ? -6.179 -3.238 -13.680 1.00 96.75 201 PRO A O 1
ATOM 1600 N N . LEU A 1 202 ? -5.118 -3.117 -15.656 1.00 97.88 202 LEU A N 1
ATOM 1601 C CA . LEU A 1 202 ? -4.740 -4.532 -15.688 1.00 97.88 202 LEU A CA 1
ATOM 1602 C C . LEU A 1 202 ? -3.800 -4.896 -14.528 1.00 97.88 202 LEU A C 1
ATOM 1604 O O . LEU A 1 202 ? -4.088 -5.824 -13.774 1.00 97.88 202 LEU A O 1
ATOM 1608 N N . ALA A 1 203 ? -2.701 -4.156 -14.364 1.00 97.75 203 ALA A N 1
ATOM 1609 C CA . ALA A 1 203 ? -1.728 -4.399 -13.301 1.00 97.75 203 ALA A CA 1
ATOM 1610 C C . ALA A 1 203 ? -2.308 -4.116 -11.910 1.00 97.75 203 ALA A C 1
ATOM 1612 O O . ALA A 1 203 ? -2.085 -4.899 -10.988 1.00 97.75 203 ALA A O 1
ATOM 1613 N N . PHE A 1 204 ? -3.096 -3.046 -11.771 1.00 97.50 204 PHE A N 1
ATOM 1614 C CA . PHE A 1 204 ? -3.792 -2.724 -10.527 1.00 97.50 204 PHE A CA 1
ATOM 1615 C C . PHE A 1 204 ? -4.763 -3.839 -10.118 1.00 97.50 204 PHE A C 1
ATOM 1617 O O . PHE A 1 204 ? -4.703 -4.330 -8.993 1.00 97.50 204 PHE A O 1
ATOM 1624 N N . THR A 1 205 ? -5.597 -4.310 -11.051 1.00 97.88 205 THR A N 1
ATOM 1625 C CA . THR A 1 205 ? -6.547 -5.405 -10.799 1.00 97.88 205 THR A CA 1
ATOM 1626 C C . THR A 1 205 ? -5.820 -6.705 -10.467 1.00 97.88 205 THR A C 1
ATOM 1628 O O . THR A 1 205 ? -6.237 -7.409 -9.554 1.00 97.88 205 THR A O 1
ATOM 1631 N N . TRP A 1 206 ? -4.721 -7.025 -11.161 1.00 98.00 206 TRP A N 1
ATOM 1632 C CA . TRP A 1 206 ? -3.886 -8.192 -10.853 1.00 98.00 206 TRP A CA 1
ATOM 1633 C C . TRP A 1 206 ? -3.381 -8.160 -9.406 1.00 98.00 206 TRP A C 1
ATOM 1635 O O . TRP A 1 206 ? -3.544 -9.125 -8.658 1.00 98.00 206 TRP A O 1
ATOM 1645 N N . GLN A 1 207 ? -2.792 -7.034 -9.009 1.00 96.62 207 GLN A N 1
ATOM 1646 C CA . GLN A 1 207 ? -2.224 -6.849 -7.681 1.00 96.62 207 GLN A CA 1
ATOM 1647 C C . GLN A 1 207 ? -3.296 -6.901 -6.590 1.00 96.62 207 GLN A C 1
ATOM 1649 O O . GLN A 1 207 ? -3.121 -7.602 -5.591 1.00 96.62 207 GLN A O 1
ATOM 1654 N N . ASP A 1 208 ? -4.415 -6.203 -6.779 1.00 98.06 208 ASP A N 1
ATOM 1655 C CA . ASP A 1 208 ? -5.497 -6.169 -5.796 1.00 98.06 208 ASP A CA 1
ATOM 1656 C C . ASP A 1 208 ? -6.208 -7.530 -5.684 1.00 98.06 208 ASP A C 1
ATOM 1658 O O . ASP A 1 208 ? -6.468 -8.007 -4.582 1.00 98.06 208 ASP A O 1
ATOM 1662 N N . TYR A 1 209 ? -6.406 -8.237 -6.801 1.00 98.25 209 TYR A N 1
ATOM 1663 C CA . TYR A 1 209 ? -6.992 -9.579 -6.807 1.00 98.25 209 TYR A CA 1
ATOM 1664 C C . TYR A 1 209 ? -6.132 -10.609 -6.061 1.00 98.25 209 TYR A C 1
ATOM 1666 O O . TYR A 1 209 ? -6.645 -11.418 -5.282 1.00 98.25 209 TYR A O 1
ATOM 1674 N N . LEU A 1 210 ? -4.810 -10.583 -6.262 1.00 98.44 210 LEU A N 1
ATOM 1675 C CA . LEU A 1 210 ? -3.898 -11.432 -5.495 1.00 98.44 210 LEU A CA 1
ATOM 1676 C C . LEU A 1 210 ? -3.853 -11.025 -4.021 1.00 98.44 210 LEU A C 1
ATOM 1678 O O . LEU A 1 210 ? -3.803 -11.899 -3.155 1.00 98.44 210 LEU A O 1
ATOM 1682 N N . THR A 1 211 ? -3.916 -9.724 -3.731 1.00 98.00 211 THR A N 1
ATOM 1683 C CA . THR A 1 211 ? -3.980 -9.210 -2.358 1.00 98.00 211 THR A CA 1
ATOM 1684 C C . THR A 1 211 ? -5.239 -9.706 -1.652 1.00 98.00 211 THR A C 1
ATOM 1686 O O . THR A 1 211 ? -5.129 -10.205 -0.538 1.00 98.00 211 THR A O 1
ATOM 1689 N N . TYR A 1 212 ? -6.401 -9.693 -2.310 1.00 98.50 212 TYR A N 1
ATOM 1690 C CA . TYR A 1 212 ? -7.651 -10.249 -1.783 1.00 98.50 212 TYR A CA 1
ATOM 1691 C C . TYR A 1 212 ? -7.503 -11.724 -1.374 1.00 98.50 212 TYR A C 1
ATOM 1693 O O . TYR A 1 212 ? -7.852 -12.113 -0.257 1.00 98.50 212 TYR A O 1
ATOM 1701 N N . TRP A 1 213 ? -6.951 -12.564 -2.255 1.00 98.38 213 TRP A N 1
ATOM 1702 C CA . TRP A 1 213 ? -6.782 -13.990 -1.956 1.00 98.38 213 TRP A CA 1
ATOM 1703 C C . TRP A 1 213 ? -5.721 -14.254 -0.897 1.00 98.38 213 TRP A C 1
ATOM 1705 O O . TRP A 1 213 ? -5.927 -15.110 -0.036 1.00 98.38 213 TRP A O 1
ATOM 1715 N N . MET A 1 214 ? -4.611 -13.517 -0.933 1.00 98.12 214 MET A N 1
ATOM 1716 C CA . MET A 1 214 ? -3.583 -13.580 0.100 1.00 98.12 214 MET A CA 1
ATOM 1717 C C . MET A 1 214 ? -4.171 -13.189 1.454 1.00 98.12 214 MET A C 1
ATOM 1719 O O . MET A 1 214 ? -4.023 -13.939 2.414 1.00 98.12 214 MET A O 1
ATOM 1723 N N . HIS A 1 215 ? -4.923 -12.092 1.513 1.00 97.94 215 HIS A N 1
ATOM 1724 C CA . HIS A 1 215 ? -5.567 -11.621 2.729 1.00 97.94 215 HIS A CA 1
ATOM 1725 C C . HIS A 1 215 ? -6.554 -12.660 3.270 1.00 97.94 215 HIS A C 1
ATOM 1727 O O . HIS A 1 215 ? -6.473 -13.061 4.430 1.00 97.94 215 HIS A O 1
ATOM 1733 N N . ARG A 1 216 ? -7.416 -13.215 2.413 1.00 97.56 216 ARG A N 1
ATOM 1734 C CA . ARG A 1 216 ? -8.327 -14.301 2.797 1.00 97.56 216 ARG A CA 1
ATOM 1735 C C . ARG A 1 216 ? -7.585 -15.549 3.290 1.00 97.56 216 ARG A C 1
ATOM 1737 O O . ARG A 1 216 ? -8.007 -16.168 4.266 1.00 97.56 216 ARG A O 1
ATOM 1744 N N . LEU A 1 217 ? -6.476 -15.921 2.649 1.00 97.88 217 LEU A N 1
ATOM 1745 C CA . LEU A 1 217 ? -5.631 -17.044 3.064 1.00 97.88 217 LEU A CA 1
ATOM 1746 C C . LEU A 1 217 ? -4.991 -16.787 4.438 1.00 97.88 217 LEU A C 1
ATOM 1748 O O . LEU A 1 217 ? -4.936 -17.697 5.265 1.00 97.88 217 LEU A O 1
ATOM 1752 N N . MET A 1 218 ? -4.578 -15.551 4.719 1.00 98.00 218 MET A N 1
ATOM 1753 C CA . MET A 1 218 ? -4.032 -15.142 6.017 1.00 98.00 218 MET A CA 1
ATOM 1754 C C . MET A 1 218 ? -5.038 -15.298 7.170 1.00 98.00 218 MET A C 1
ATOM 1756 O O . MET A 1 218 ? -4.624 -15.444 8.320 1.00 98.00 218 MET A O 1
ATOM 1760 N N . HIS A 1 219 ? -6.340 -15.373 6.875 1.00 97.50 219 HIS A N 1
ATOM 1761 C CA . HIS A 1 219 ? -7.403 -15.657 7.848 1.00 97.50 219 HIS A CA 1
ATOM 1762 C C . HIS A 1 219 ? -7.706 -17.146 8.068 1.00 97.50 219 HIS A C 1
ATOM 1764 O O . HIS A 1 219 ? -8.525 -17.496 8.921 1.00 97.50 219 HIS A O 1
ATOM 1770 N N . VAL A 1 220 ? -7.021 -18.059 7.372 1.00 96.94 220 VAL A N 1
ATOM 1771 C CA . VAL A 1 220 ? -7.072 -19.495 7.699 1.00 96.94 220 VAL A CA 1
ATOM 1772 C C . VAL A 1 220 ? -6.514 -19.712 9.115 1.00 96.94 220 VAL A C 1
ATOM 1774 O O . VAL A 1 220 ? -5.474 -19.136 9.436 1.00 96.94 220 VAL A O 1
ATOM 1777 N N . PRO A 1 221 ? -7.121 -20.561 9.977 1.00 97.00 221 PRO A N 1
ATOM 1778 C CA . PRO A 1 221 ? -6.844 -20.574 11.420 1.00 97.00 221 PRO A CA 1
ATOM 1779 C C . PRO A 1 221 ? -5.365 -20.643 11.824 1.00 97.00 221 PRO A C 1
ATOM 1781 O O . PRO A 1 221 ? -4.951 -20.005 12.796 1.00 97.00 221 PRO A O 1
ATOM 1784 N N . TRP A 1 222 ? -4.555 -21.408 11.086 1.00 97.81 222 TRP A N 1
ATOM 1785 C CA . TRP A 1 222 ? -3.121 -21.530 11.352 1.00 97.81 222 TRP A CA 1
ATOM 1786 C C . TRP A 1 222 ? -2.351 -20.249 11.007 1.00 97.81 222 TRP A C 1
ATOM 1788 O O . TRP A 1 222 ? -1.586 -19.764 11.844 1.00 97.81 222 TRP A O 1
ATOM 1798 N N . LEU A 1 223 ? -2.580 -19.692 9.811 1.00 97.69 223 LEU A N 1
ATOM 1799 C CA . LEU A 1 223 ? -1.943 -18.452 9.360 1.00 97.69 223 LEU A CA 1
ATOM 1800 C C . LEU A 1 223 ? -2.413 -17.274 10.205 1.00 97.69 223 LEU A C 1
ATOM 1802 O O . LEU A 1 223 ? -1.581 -16.508 10.682 1.00 97.69 223 LEU A O 1
ATOM 1806 N N . TYR A 1 224 ? -3.706 -17.207 10.512 1.00 97.81 224 TYR A N 1
ATOM 1807 C CA . TYR A 1 224 ? -4.255 -16.160 11.360 1.00 97.81 224 TYR A CA 1
ATOM 1808 C C . TYR A 1 224 ? -3.557 -16.148 12.714 1.00 97.81 224 TYR A C 1
ATOM 1810 O O . TYR A 1 224 ? -2.944 -15.158 13.101 1.00 97.81 224 TYR A O 1
ATOM 1818 N N . LYS A 1 225 ? -3.560 -17.283 13.425 1.00 97.25 225 LYS A N 1
ATOM 1819 C CA . LYS A 1 225 ? -3.015 -17.360 14.786 1.00 97.25 225 LYS A CA 1
ATOM 1820 C C . LYS A 1 225 ? -1.523 -17.016 14.861 1.00 97.25 225 LYS A C 1
ATOM 1822 O O . LYS A 1 225 ? -1.097 -16.502 15.895 1.00 97.25 225 LYS A O 1
ATOM 1827 N N . ARG A 1 226 ? -0.738 -17.350 13.830 1.00 97.38 226 ARG A N 1
ATOM 1828 C CA . ARG A 1 226 ? 0.732 -17.235 13.846 1.00 97.38 226 ARG A CA 1
ATOM 1829 C C . ARG A 1 226 ? 1.280 -16.008 13.125 1.00 97.38 226 ARG A C 1
ATOM 1831 O O . ARG A 1 226 ? 2.378 -15.582 13.456 1.00 97.38 226 ARG A O 1
ATOM 1838 N N . VAL A 1 227 ? 0.549 -15.482 12.151 1.00 97.62 227 VAL A N 1
ATOM 1839 C CA . VAL A 1 227 ? 1.018 -14.433 11.243 1.00 97.62 227 VAL A CA 1
ATOM 1840 C C . VAL A 1 227 ? 0.084 -13.232 11.356 1.00 97.62 227 VAL A C 1
ATOM 1842 O O . VAL A 1 227 ? 0.431 -12.234 11.984 1.00 97.62 227 VAL A O 1
ATOM 1845 N N . HIS A 1 228 ? -1.141 -13.360 10.853 1.00 97.44 228 HIS A N 1
ATOM 1846 C CA . HIS A 1 228 ? -2.019 -12.212 10.630 1.00 97.44 228 HIS A CA 1
ATOM 1847 C C . HIS A 1 228 ? -2.624 -11.614 11.910 1.00 97.44 228 HIS A C 1
ATOM 1849 O O . HIS A 1 228 ? -3.000 -10.446 11.958 1.00 97.44 228 HIS A O 1
ATOM 1855 N N . LYS A 1 229 ? -2.656 -12.374 13.012 1.00 96.75 229 LYS A N 1
ATOM 1856 C CA . LYS A 1 229 ? -3.091 -11.876 14.325 1.00 96.75 229 LYS A CA 1
ATOM 1857 C C . LYS A 1 229 ? -2.226 -10.718 14.836 1.00 96.75 229 LYS A C 1
ATOM 1859 O O . LYS A 1 229 ? -2.704 -9.951 15.666 1.00 96.75 229 LYS A O 1
ATOM 1864 N N . VAL A 1 230 ? -0.976 -10.591 14.376 1.00 96.19 230 VAL A N 1
ATOM 1865 C CA . VAL A 1 230 ? -0.128 -9.431 14.701 1.00 96.19 230 VAL A CA 1
ATOM 1866 C C . VAL A 1 230 ? -0.767 -8.152 14.166 1.00 96.19 230 VAL A C 1
ATOM 1868 O O . VAL A 1 230 ? -0.920 -7.198 14.921 1.00 96.19 230 VAL A O 1
ATOM 1871 N N . HIS A 1 231 ? -1.219 -8.178 12.913 1.00 96.56 231 HIS A N 1
ATOM 1872 C CA . HIS A 1 231 ? -1.934 -7.074 12.283 1.00 96.56 231 HIS A CA 1
ATOM 1873 C C . HIS A 1 231 ? -3.293 -6.815 12.951 1.00 96.56 231 HIS A C 1
ATOM 1875 O O . HIS A 1 231 ? -3.604 -5.696 13.348 1.00 96.56 231 HIS A O 1
ATOM 1881 N N . HIS A 1 232 ? -4.061 -7.877 13.207 1.00 96.38 232 HIS A N 1
ATOM 1882 C CA . HIS A 1 232 ? -5.373 -7.800 13.874 1.00 96.38 232 HIS A CA 1
ATOM 1883 C C . HIS A 1 232 ? -5.315 -7.513 15.383 1.00 96.38 232 HIS A C 1
ATOM 1885 O O . HIS A 1 232 ? -6.343 -7.471 16.065 1.00 96.38 232 HIS A O 1
ATOM 1891 N N . ALA A 1 233 ? -4.123 -7.313 15.953 1.00 94.50 233 ALA A N 1
ATOM 1892 C CA . ALA A 1 233 ? -3.993 -6.878 17.341 1.00 94.50 233 ALA A CA 1
ATOM 1893 C C . ALA A 1 233 ? -4.536 -5.449 17.544 1.00 94.50 233 ALA A C 1
ATOM 1895 O O . ALA A 1 233 ? -4.938 -5.098 18.659 1.00 94.50 233 ALA A O 1
ATOM 1896 N N . TYR A 1 234 ? -4.586 -4.648 16.475 1.00 93.44 234 TYR A N 1
ATOM 1897 C CA . TYR A 1 234 ? -4.996 -3.245 16.473 1.00 93.44 234 TYR A CA 1
ATOM 1898 C C . TYR A 1 234 ? -6.464 -3.085 16.050 1.00 93.44 234 TYR A C 1
ATOM 1900 O O . TYR A 1 234 ? -6.778 -2.540 15.005 1.00 93.44 234 TYR A O 1
ATOM 1908 N N . LYS A 1 235 ? -7.395 -3.525 16.907 1.00 89.94 235 LYS A N 1
ATOM 1909 C CA . LYS A 1 235 ? -8.854 -3.480 16.643 1.00 89.94 235 LYS A CA 1
ATOM 1910 C C . LYS A 1 235 ? -9.443 -2.078 16.413 1.00 89.94 235 LYS A C 1
ATOM 1912 O O . LYS A 1 235 ? -10.583 -1.956 15.977 1.00 89.94 235 LYS A O 1
ATOM 1917 N N . GLN A 1 236 ? -8.721 -1.042 16.827 1.00 90.12 236 GLN A N 1
ATOM 1918 C CA . GLN A 1 236 ? -8.999 0.360 16.524 1.00 90.12 236 GLN A CA 1
ATOM 1919 C C . GLN A 1 236 ? -7.774 0.873 15.775 1.00 90.12 236 GLN A C 1
ATOM 1921 O O . GLN A 1 236 ? -6.912 1.491 16.414 1.00 90.12 236 GLN A O 1
ATOM 1926 N N . PRO A 1 237 ? -7.634 0.533 14.487 1.00 92.25 237 PRO A N 1
ATOM 1927 C CA . PRO A 1 237 ? -6.426 0.866 13.766 1.00 92.25 237 PRO A CA 1
ATOM 1928 C C . PRO A 1 237 ? -6.298 2.390 13.668 1.00 92.25 237 PRO A C 1
ATOM 1930 O O . PRO A 1 237 ? -7.283 3.141 13.657 1.00 92.25 237 PRO A O 1
ATOM 1933 N N . THR A 1 238 ? -5.054 2.848 13.663 1.00 96.38 238 THR A N 1
ATOM 1934 C CA . THR A 1 238 ? -4.687 4.175 13.179 1.00 96.38 238 THR A CA 1
ATOM 1935 C C . THR A 1 238 ? -3.912 4.011 11.876 1.00 96.38 238 THR A C 1
ATOM 1937 O O . THR A 1 238 ? -3.556 2.896 11.491 1.00 96.38 238 THR A O 1
ATOM 1940 N N . ALA A 1 239 ? -3.598 5.113 11.190 1.00 97.19 239 ALA A N 1
ATOM 1941 C CA . ALA A 1 239 ? -2.899 5.046 9.904 1.00 97.19 239 ALA A CA 1
ATOM 1942 C C . ALA A 1 239 ? -1.577 4.256 10.009 1.00 97.19 239 ALA A C 1
ATOM 1944 O O . ALA A 1 239 ? -1.144 3.632 9.048 1.00 97.19 239 ALA A O 1
ATOM 1945 N N . PHE A 1 240 ? -0.977 4.211 11.200 1.00 97.50 240 PHE A N 1
ATOM 1946 C CA . PHE A 1 240 ? 0.247 3.474 11.498 1.00 97.50 240 PHE A CA 1
ATOM 1947 C C . PHE A 1 240 ? 0.084 1.939 11.500 1.00 97.50 240 PHE A C 1
ATOM 1949 O O . PHE A 1 240 ? 1.064 1.211 11.355 1.00 97.50 240 PHE A O 1
ATOM 1956 N N . SER A 1 241 ? -1.138 1.408 11.589 1.00 96.38 241 SER A N 1
ATOM 1957 C CA . SER A 1 241 ? -1.390 -0.032 11.436 1.00 96.38 241 SER A CA 1
ATOM 1958 C C . SER A 1 241 ? -1.156 -0.542 10.013 1.00 96.38 241 SER A C 1
ATOM 1960 O O . SER A 1 241 ? -0.975 -1.748 9.844 1.00 96.38 241 SER A O 1
ATOM 1962 N N . VAL A 1 242 ? -1.117 0.342 9.001 1.00 95.94 242 VAL A N 1
ATOM 1963 C CA . VAL A 1 242 ? -1.016 -0.033 7.574 1.00 95.94 242 VAL A CA 1
ATOM 1964 C C . VAL A 1 242 ? 0.173 -0.937 7.265 1.00 95.94 242 VAL A C 1
ATOM 1966 O O . VAL A 1 242 ? 0.109 -1.730 6.336 1.00 95.94 242 VAL A O 1
ATOM 1969 N N . THR A 1 243 ? 1.265 -0.822 8.022 1.00 95.81 243 THR A N 1
ATOM 1970 C CA . THR A 1 243 ? 2.461 -1.651 7.846 1.00 95.81 243 THR A CA 1
ATOM 1971 C C . THR A 1 243 ? 2.758 -2.519 9.057 1.00 95.81 243 THR A C 1
ATOM 1973 O O . THR A 1 243 ? 3.783 -3.192 9.068 1.00 95.81 243 THR A O 1
ATOM 1976 N N . ALA A 1 244 ? 1.909 -2.537 10.088 1.00 96.44 244 ALA A N 1
ATOM 1977 C CA . ALA A 1 244 ? 2.150 -3.270 11.330 1.00 96.44 244 ALA A CA 1
ATOM 1978 C C . ALA A 1 244 ? 1.889 -4.783 11.168 1.00 96.44 244 ALA A C 1
ATOM 1980 O O . ALA A 1 244 ? 1.019 -5.365 11.814 1.00 96.44 244 ALA A O 1
ATOM 1981 N N . PHE A 1 245 ? 2.658 -5.419 10.285 1.00 93.88 245 PHE A N 1
ATOM 1982 C CA . PHE A 1 245 ? 2.511 -6.810 9.873 1.00 93.88 245 PHE A CA 1
ATOM 1983 C C . PHE A 1 245 ? 3.534 -7.730 10.533 1.00 93.88 245 PHE A C 1
ATOM 1985 O O . PHE A 1 245 ? 4.568 -7.308 11.053 1.00 93.88 245 PHE A O 1
ATOM 1992 N N . HIS A 1 246 ? 3.270 -9.031 10.454 1.00 96.75 246 HIS A N 1
ATOM 1993 C CA . HIS A 1 246 ? 4.299 -10.042 10.664 1.00 96.75 246 HIS A CA 1
ATOM 1994 C C . HIS A 1 246 ? 5.239 -10.107 9.434 1.00 96.75 246 HIS A C 1
ATOM 1996 O O . HIS A 1 246 ? 4.752 -9.988 8.308 1.00 96.75 246 HIS A O 1
ATOM 2002 N N . PRO A 1 247 ? 6.556 -10.376 9.580 1.00 94.81 247 PRO A N 1
ATOM 2003 C CA . PRO A 1 247 ? 7.494 -10.400 8.446 1.00 94.81 247 PRO A CA 1
ATOM 2004 C C . PRO A 1 247 ? 7.092 -11.321 7.283 1.00 94.81 247 PRO A C 1
ATOM 2006 O O . PRO A 1 247 ? 7.319 -10.994 6.125 1.00 94.81 247 PRO A O 1
ATOM 2009 N N . VAL A 1 248 ? 6.462 -12.463 7.575 1.00 95.94 248 VAL A N 1
ATOM 2010 C CA . VAL A 1 248 ? 5.946 -13.382 6.538 1.00 95.94 248 VAL A CA 1
ATOM 2011 C C . VAL A 1 248 ? 4.849 -12.728 5.695 1.00 95.94 248 VAL A C 1
ATOM 2013 O O . VAL A 1 248 ? 4.882 -12.825 4.474 1.00 95.94 248 VAL A O 1
ATOM 2016 N N . GLU A 1 249 ? 3.901 -12.041 6.333 1.00 95.50 249 GLU A N 1
ATOM 2017 C CA . GLU A 1 249 ? 2.820 -11.339 5.637 1.00 95.50 249 GLU A CA 1
ATOM 2018 C C . GLU A 1 249 ? 3.368 -10.204 4.776 1.00 95.50 249 GLU A C 1
ATOM 2020 O O . GLU A 1 249 ? 2.998 -10.081 3.612 1.00 95.50 249 GLU A O 1
ATOM 2025 N N . LEU A 1 250 ? 4.336 -9.462 5.312 1.00 94.12 250 LEU A N 1
ATOM 2026 C CA . LEU A 1 250 ? 5.065 -8.437 4.579 1.00 94.12 250 LEU A CA 1
ATOM 2027 C C . LEU A 1 250 ? 5.735 -8.993 3.317 1.00 94.12 250 LEU A C 1
ATOM 2029 O O . LEU A 1 250 ? 5.597 -8.400 2.253 1.00 94.12 250 LEU A O 1
ATOM 2033 N N . ILE A 1 251 ? 6.452 -10.118 3.410 1.00 95.69 251 ILE A N 1
ATOM 2034 C CA . ILE A 1 251 ? 7.134 -10.723 2.254 1.00 95.69 251 ILE A CA 1
ATOM 2035 C C . ILE A 1 251 ? 6.116 -11.164 1.198 1.00 95.69 251 ILE A C 1
ATOM 2037 O O . ILE A 1 251 ? 6.319 -10.901 0.013 1.00 95.69 251 ILE A O 1
ATOM 2041 N N . CYS A 1 252 ? 5.013 -11.797 1.613 1.00 96.88 252 CYS A N 1
ATOM 2042 C CA . CYS A 1 252 ? 3.935 -12.181 0.702 1.00 96.88 252 CYS A CA 1
ATOM 2043 C C . CYS A 1 252 ? 3.325 -10.961 0.004 1.00 96.88 252 CYS A C 1
ATOM 2045 O O . CYS A 1 252 ? 3.144 -10.985 -1.213 1.00 96.88 252 CYS A O 1
ATOM 2047 N N . LEU A 1 253 ? 3.051 -9.892 0.754 1.00 95.50 253 LEU A N 1
ATOM 2048 C CA . LEU A 1 253 ? 2.516 -8.655 0.202 1.00 95.50 253 LEU A CA 1
ATOM 2049 C C . LEU A 1 253 ? 3.511 -8.026 -0.778 1.00 95.50 253 LEU A C 1
ATOM 2051 O O . LEU A 1 253 ? 3.148 -7.797 -1.924 1.00 95.50 253 LEU A O 1
ATOM 2055 N N . GLN A 1 254 ? 4.780 -7.846 -0.399 1.00 95.00 254 GLN A N 1
ATOM 2056 C CA . GLN A 1 254 ? 5.815 -7.308 -1.291 1.00 95.00 254 GLN A CA 1
ATOM 2057 C C . GLN A 1 254 ? 5.950 -8.143 -2.573 1.00 95.00 254 GLN A C 1
ATOM 2059 O O . GLN A 1 254 ? 6.018 -7.579 -3.660 1.00 95.00 254 GLN A O 1
ATOM 2064 N N . ALA A 1 255 ? 5.918 -9.475 -2.488 1.00 96.19 255 ALA A N 1
ATOM 2065 C CA . ALA A 1 255 ? 5.941 -10.323 -3.679 1.00 96.19 255 ALA A CA 1
ATOM 2066 C C . ALA A 1 255 ? 4.759 -10.028 -4.620 1.00 96.19 255 ALA A C 1
ATOM 2068 O O . ALA A 1 255 ? 4.948 -9.947 -5.832 1.00 96.19 255 ALA A O 1
ATOM 2069 N N . ILE A 1 256 ? 3.559 -9.808 -4.074 1.00 97.31 256 ILE A N 1
ATOM 2070 C CA . ILE A 1 256 ? 2.367 -9.447 -4.852 1.00 97.31 256 ILE A CA 1
ATOM 2071 C C . ILE A 1 256 ? 2.504 -8.048 -5.457 1.00 97.31 256 ILE A C 1
ATOM 2073 O O . ILE A 1 256 ? 2.328 -7.920 -6.668 1.00 97.31 256 ILE A O 1
ATOM 2077 N N . LEU A 1 257 ? 2.853 -7.033 -4.654 1.00 94.88 257 LEU A N 1
ATOM 2078 C CA . LEU A 1 257 ? 2.974 -5.636 -5.098 1.00 94.88 257 LEU A CA 1
ATOM 2079 C C . LEU A 1 257 ? 4.014 -5.480 -6.219 1.00 94.88 257 LEU A C 1
ATOM 2081 O O . LEU A 1 257 ? 3.815 -4.701 -7.145 1.00 94.88 257 LEU A O 1
ATOM 2085 N N . TRP A 1 258 ? 5.106 -6.247 -6.162 1.00 94.19 258 TRP A N 1
ATOM 2086 C CA . TRP A 1 258 ? 6.181 -6.197 -7.153 1.00 94.19 258 TRP A CA 1
ATOM 2087 C C . TRP A 1 258 ? 5.987 -7.171 -8.325 1.00 94.19 258 TRP A C 1
ATOM 2089 O O . TRP A 1 258 ? 6.609 -6.993 -9.368 1.00 94.19 258 TRP A O 1
ATOM 2099 N N . SER A 1 259 ? 5.099 -8.165 -8.220 1.00 96.56 259 SER A N 1
ATOM 2100 C CA . SER A 1 259 ? 4.866 -9.141 -9.298 1.00 96.56 259 SER A CA 1
ATOM 2101 C C . SER A 1 259 ? 4.500 -8.544 -10.669 1.00 96.56 259 SER A C 1
ATOM 2103 O O . SER A 1 259 ? 5.001 -9.079 -11.664 1.00 96.56 259 SER A O 1
ATOM 2105 N N . PRO A 1 260 ? 3.713 -7.447 -10.796 1.00 95.62 260 PRO A N 1
ATOM 2106 C CA . PRO A 1 260 ? 3.316 -6.937 -12.106 1.00 95.62 260 PRO A CA 1
ATOM 2107 C C . PRO A 1 260 ? 4.509 -6.593 -12.997 1.00 95.62 260 PRO A C 1
ATOM 2109 O O . PRO A 1 260 ? 4.482 -6.900 -14.187 1.00 95.62 260 PRO A O 1
ATOM 2112 N N . MET A 1 261 ? 5.582 -6.039 -12.420 1.00 92.75 261 MET A N 1
ATOM 2113 C CA . MET A 1 261 ? 6.769 -5.617 -13.170 1.00 92.75 261 MET A CA 1
ATOM 2114 C C . MET A 1 261 ? 7.551 -6.779 -13.793 1.00 92.75 261 MET A C 1
ATOM 2116 O O . MET A 1 261 ? 8.374 -6.568 -14.680 1.00 92.75 261 MET A O 1
ATOM 2120 N N . PHE A 1 262 ? 7.311 -8.007 -13.331 1.00 94.38 262 PHE A N 1
ATOM 2121 C CA . PHE A 1 262 ? 7.908 -9.219 -13.884 1.00 94.38 262 PHE A CA 1
ATOM 2122 C C . PHE A 1 262 ? 6.962 -9.969 -14.814 1.00 94.38 262 PHE A C 1
ATOM 2124 O O . PHE A 1 262 ? 7.409 -10.867 -15.519 1.00 94.38 262 PHE A O 1
ATOM 2131 N N . ILE A 1 263 ? 5.672 -9.632 -14.845 1.00 95.56 263 ILE A N 1
ATOM 2132 C CA . ILE A 1 263 ? 4.640 -10.381 -15.577 1.00 95.56 263 ILE A CA 1
ATOM 2133 C C . ILE A 1 263 ? 4.196 -9.623 -16.825 1.00 95.56 263 ILE A C 1
ATOM 2135 O O . ILE A 1 263 ? 4.135 -10.210 -17.905 1.00 95.56 263 ILE A O 1
ATOM 2139 N N . PHE A 1 264 ? 3.959 -8.319 -16.701 1.00 93.19 264 PHE A N 1
ATOM 2140 C CA . PHE A 1 264 ? 3.447 -7.474 -17.773 1.00 93.19 264 PHE A CA 1
ATOM 2141 C C . PHE A 1 264 ? 4.504 -6.461 -18.209 1.00 93.19 264 PHE A C 1
ATOM 2143 O O . PHE A 1 264 ? 5.199 -5.917 -17.350 1.00 93.19 264 PHE A O 1
ATOM 2150 N N . PRO A 1 265 ? 4.602 -6.138 -19.510 1.00 96.56 265 PRO A N 1
ATOM 2151 C CA . PRO A 1 265 ? 5.270 -4.919 -19.936 1.00 96.56 265 PRO A CA 1
ATOM 2152 C C . PRO A 1 265 ? 4.601 -3.711 -19.284 1.00 96.56 265 PRO A C 1
ATOM 2154 O O . PRO A 1 265 ? 3.442 -3.418 -19.579 1.00 96.56 265 PRO A O 1
ATOM 2157 N N . LEU A 1 266 ? 5.298 -3.028 -18.379 1.00 95.25 266 LEU A N 1
ATOM 2158 C CA . LEU A 1 266 ? 4.736 -1.910 -17.622 1.00 95.25 266 LEU A CA 1
ATOM 2159 C C . LEU A 1 266 ? 5.621 -0.684 -17.710 1.00 95.25 266 LEU A C 1
ATOM 2161 O O . LEU A 1 266 ? 6.820 -0.739 -17.454 1.00 95.25 266 LEU A O 1
ATOM 2165 N N . HIS A 1 267 ? 5.006 0.452 -18.022 1.00 96.25 267 HIS A N 1
ATOM 2166 C CA . HIS A 1 267 ? 5.720 1.710 -17.949 1.00 96.25 267 HIS A CA 1
ATOM 2167 C C . HIS A 1 267 ? 6.059 2.008 -16.485 1.00 96.25 267 HIS A C 1
ATOM 2169 O O . HIS A 1 267 ? 5.192 1.886 -15.613 1.00 96.25 267 HIS A O 1
ATOM 2175 N N . TRP A 1 268 ? 7.291 2.438 -16.209 1.00 92.25 268 TRP A N 1
ATOM 2176 C CA . TRP A 1 268 ? 7.753 2.703 -14.839 1.00 92.25 268 TRP A CA 1
ATOM 2177 C C . TRP A 1 268 ? 6.800 3.621 -14.053 1.00 92.25 268 TRP A C 1
ATOM 2179 O O . TRP A 1 268 ? 6.523 3.362 -12.884 1.00 92.25 268 TRP A O 1
ATOM 2189 N N . SER A 1 269 ? 6.246 4.660 -14.695 1.00 93.50 269 SER A N 1
ATOM 2190 C CA . SER A 1 269 ? 5.337 5.608 -14.031 1.00 93.50 269 SER A CA 1
ATOM 2191 C C . SER A 1 269 ? 3.996 4.978 -13.655 1.00 93.50 269 SER A C 1
ATOM 2193 O O . SER A 1 269 ? 3.429 5.338 -12.628 1.00 93.50 269 SER A O 1
ATOM 2195 N N . VAL A 1 270 ? 3.498 4.022 -14.448 1.00 94.50 270 VAL A N 1
ATOM 2196 C CA . VAL A 1 270 ? 2.275 3.272 -14.136 1.00 94.50 270 VAL A CA 1
ATOM 2197 C C . VAL A 1 270 ? 2.522 2.398 -12.914 1.00 94.50 270 VAL A C 1
ATOM 2199 O O . VAL A 1 270 ? 1.737 2.425 -11.971 1.00 94.50 270 VAL A O 1
ATOM 2202 N N . PHE A 1 271 ? 3.643 1.676 -12.899 1.00 93.19 271 PHE A N 1
ATOM 2203 C CA . PHE A 1 271 ? 4.011 0.817 -11.778 1.00 93.19 271 PHE A CA 1
ATOM 2204 C C . PHE A 1 271 ? 4.174 1.614 -10.473 1.00 93.19 271 PHE A C 1
ATOM 2206 O O . PHE A 1 271 ? 3.529 1.302 -9.473 1.00 93.19 271 PHE A O 1
ATOM 2213 N N . VAL A 1 272 ? 4.958 2.697 -10.493 1.00 90.50 272 VAL A N 1
ATOM 2214 C CA . VAL A 1 272 ? 5.140 3.578 -9.326 1.00 90.50 272 VAL A CA 1
ATOM 2215 C C . VAL A 1 272 ? 3.817 4.226 -8.907 1.00 90.50 272 VAL A C 1
ATOM 2217 O O . VAL A 1 272 ? 3.521 4.291 -7.716 1.00 90.50 272 VAL A O 1
ATOM 2220 N N . GLY A 1 273 ? 2.991 4.657 -9.865 1.00 92.88 273 GLY A N 1
ATOM 2221 C CA . GLY A 1 273 ? 1.665 5.216 -9.603 1.00 92.88 273 GLY A CA 1
ATOM 2222 C C . GLY A 1 273 ? 0.752 4.250 -8.847 1.00 92.88 273 GLY A C 1
ATOM 2223 O O . GLY A 1 273 ? 0.126 4.649 -7.867 1.00 92.88 273 GLY A O 1
ATOM 2224 N N . ILE A 1 274 ? 0.733 2.974 -9.240 1.00 95.00 274 ILE A N 1
ATOM 2225 C CA . ILE A 1 274 ? -0.036 1.928 -8.552 1.00 95.00 274 ILE A CA 1
ATOM 2226 C C . ILE A 1 274 ? 0.493 1.700 -7.129 1.00 95.00 274 ILE A C 1
ATOM 2228 O O . ILE A 1 274 ? -0.302 1.649 -6.191 1.00 95.00 274 ILE A O 1
ATOM 2232 N N . LEU A 1 275 ? 1.815 1.611 -6.937 1.00 92.06 275 LEU A N 1
ATOM 2233 C CA . LEU A 1 275 ? 2.402 1.445 -5.601 1.00 92.06 275 LEU A CA 1
ATOM 2234 C C . LEU A 1 275 ? 2.048 2.613 -4.670 1.00 92.06 275 LEU A C 1
ATOM 2236 O O . LEU A 1 275 ? 1.651 2.390 -3.526 1.00 92.06 275 LEU A O 1
ATOM 2240 N N . MET A 1 276 ? 2.148 3.851 -5.166 1.00 91.31 276 MET A N 1
ATOM 2241 C CA . MET A 1 276 ? 1.766 5.045 -4.405 1.00 91.31 276 MET A CA 1
ATOM 2242 C C . MET A 1 276 ? 0.273 5.051 -4.076 1.00 91.31 276 MET A C 1
ATOM 2244 O O . MET A 1 276 ? -0.092 5.356 -2.943 1.00 91.31 276 MET A O 1
ATOM 2248 N N . TYR A 1 277 ? -0.578 4.687 -5.038 1.00 95.44 277 TYR A N 1
ATOM 2249 C CA . TYR A 1 277 ? -2.025 4.605 -4.850 1.00 95.44 277 TYR A CA 1
ATOM 2250 C C . TYR A 1 277 ? -2.396 3.613 -3.743 1.00 95.44 277 TYR A C 1
ATOM 2252 O O . TYR A 1 277 ? -3.083 3.981 -2.791 1.00 95.44 277 TYR A O 1
ATOM 2260 N N . VAL A 1 278 ? -1.899 2.375 -3.831 1.00 95.31 278 VAL A N 1
ATOM 2261 C CA . VAL A 1 278 ? -2.204 1.314 -2.859 1.00 95.31 278 VAL A CA 1
ATOM 2262 C C . VAL A 1 278 ? -1.700 1.691 -1.468 1.00 95.31 278 VAL A C 1
ATOM 2264 O O . VAL A 1 278 ? -2.420 1.517 -0.488 1.00 95.31 278 VAL A O 1
ATOM 2267 N N . TYR A 1 279 ? -0.500 2.268 -1.366 1.00 95.19 279 TYR A N 1
ATOM 2268 C CA . TYR A 1 279 ? 0.043 2.689 -0.075 1.00 95.19 279 TYR A CA 1
ATOM 2269 C C . TYR A 1 279 ? -0.733 3.860 0.544 1.00 95.19 279 TYR A C 1
ATOM 2271 O O . TYR A 1 279 ? -1.040 3.839 1.737 1.00 95.19 279 TYR A O 1
ATOM 2279 N N . TYR A 1 280 ? -1.096 4.859 -0.266 1.00 95.62 280 TYR A N 1
ATOM 2280 C CA . TYR A 1 280 ? -1.915 5.990 0.169 1.00 95.62 280 TYR A CA 1
ATOM 2281 C C . TYR A 1 280 ? -3.278 5.530 0.691 1.00 95.62 280 TYR A C 1
ATOM 2283 O O . TYR A 1 280 ? -3.655 5.884 1.807 1.00 95.62 280 TYR A O 1
ATOM 2291 N N . HIS A 1 281 ? -3.991 4.703 -0.075 1.00 96.31 281 HIS A N 1
ATOM 2292 C CA . HIS A 1 281 ? -5.283 4.175 0.355 1.00 96.31 281 HIS A CA 1
ATOM 2293 C C . HIS A 1 281 ? -5.154 3.277 1.583 1.00 96.31 281 HIS A C 1
ATOM 2295 O O . HIS A 1 281 ? -5.934 3.433 2.514 1.00 96.31 281 HIS A O 1
ATOM 2301 N N . GLY A 1 282 ? -4.101 2.459 1.675 1.00 96.44 282 GLY A N 1
ATOM 2302 C CA . GLY A 1 282 ? -3.817 1.684 2.879 1.00 96.44 282 GLY A CA 1
ATOM 2303 C C . GLY A 1 282 ? -3.703 2.551 4.141 1.00 96.44 282 GLY A C 1
ATOM 2304 O O . GLY A 1 282 ? -4.251 2.183 5.180 1.00 96.44 282 GLY A O 1
ATOM 2305 N N . LEU A 1 283 ? -3.044 3.715 4.070 1.00 97.25 283 LEU A N 1
ATOM 2306 C CA . LEU A 1 283 ? -2.963 4.661 5.196 1.00 97.25 283 LEU A CA 1
ATOM 2307 C C . LEU A 1 283 ? -4.346 5.197 5.594 1.00 97.25 283 LEU A C 1
ATOM 2309 O O . LEU A 1 283 ? -4.630 5.327 6.787 1.00 97.25 283 LEU A O 1
ATOM 2313 N N . LEU A 1 284 ? -5.200 5.504 4.613 1.00 96.88 284 LEU A N 1
ATOM 2314 C CA . LEU A 1 284 ? -6.564 5.973 4.862 1.00 96.88 284 LEU A CA 1
ATOM 2315 C C . LEU A 1 284 ? -7.435 4.872 5.473 1.00 96.88 284 LEU A C 1
ATOM 2317 O O . LEU A 1 284 ? -8.082 5.109 6.493 1.00 96.88 284 LEU A O 1
ATOM 2321 N N . ASP A 1 285 ? -7.395 3.669 4.908 1.00 96.19 285 ASP A N 1
ATOM 2322 C CA . ASP A 1 285 ? -8.231 2.531 5.301 1.00 96.19 285 ASP A CA 1
ATOM 2323 C C . ASP A 1 285 ? -7.921 2.047 6.724 1.00 96.19 285 ASP A C 1
ATOM 2325 O O . ASP A 1 285 ? -8.810 1.590 7.437 1.00 96.19 285 ASP A O 1
ATOM 2329 N N . HIS A 1 286 ? -6.678 2.217 7.186 1.00 97.25 286 HIS A N 1
ATOM 2330 C CA . HIS A 1 286 ? -6.289 1.915 8.567 1.00 97.25 286 HIS A CA 1
ATOM 2331 C C . HIS A 1 286 ? -6.461 3.098 9.521 1.00 97.25 286 HIS A C 1
ATOM 2333 O O . HIS A 1 286 ? -6.304 2.938 10.723 1.00 97.25 286 HIS A O 1
ATOM 2339 N N . SER A 1 287 ? -6.787 4.300 9.044 1.00 97.25 287 SER A N 1
ATOM 2340 C CA . SER A 1 287 ? -6.791 5.504 9.885 1.00 97.25 287 SER A CA 1
ATOM 2341 C C . SER A 1 287 ? -7.831 5.502 11.015 1.00 97.25 287 SER A C 1
ATOM 2343 O O . SER A 1 287 ? -7.714 6.283 11.968 1.00 97.25 287 SER A O 1
ATOM 2345 N N . GLY A 1 288 ? -8.860 4.656 10.908 1.00 96.38 288 GLY A N 1
ATOM 2346 C CA . GLY A 1 288 ? -10.027 4.653 11.791 1.00 96.38 288 GLY A CA 1
ATOM 2347 C C . GLY A 1 288 ? -10.948 5.866 11.587 1.00 96.38 288 GLY A C 1
ATOM 2348 O O . GLY A 1 288 ? -11.821 6.118 12.426 1.00 96.38 288 GLY A O 1
ATOM 2349 N N . ILE A 1 289 ? -10.734 6.632 10.510 1.00 97.50 289 ILE A N 1
ATOM 2350 C CA . ILE A 1 289 ? -11.521 7.797 10.092 1.00 97.50 289 ILE A CA 1
ATOM 2351 C C . ILE A 1 289 ? -12.519 7.353 9.016 1.00 97.50 289 ILE A C 1
ATOM 2353 O O . ILE A 1 289 ? -12.175 6.608 8.103 1.00 97.50 289 ILE A O 1
ATOM 2357 N N . ASN A 1 290 ? -13.758 7.831 9.097 1.00 95.94 290 ASN A N 1
ATOM 2358 C CA . ASN A 1 290 ? -14.851 7.485 8.187 1.00 95.94 290 ASN A CA 1
ATOM 2359 C C . ASN A 1 290 ? -14.765 8.263 6.860 1.00 95.94 290 ASN A C 1
ATOM 2361 O O . ASN A 1 290 ? -15.690 8.992 6.492 1.00 95.94 290 ASN A O 1
ATOM 2365 N N . PHE A 1 291 ? -13.645 8.139 6.146 1.00 95.94 291 PHE A N 1
ATOM 2366 C CA . PHE A 1 291 ? -13.538 8.682 4.796 1.00 95.94 291 PHE A CA 1
ATOM 2367 C C . PHE A 1 291 ? -14.441 7.917 3.831 1.00 95.94 291 PHE A C 1
ATOM 2369 O O . PHE A 1 291 ? -14.542 6.687 3.868 1.00 95.94 291 PHE A O 1
ATOM 2376 N N . LYS A 1 292 ? -15.097 8.684 2.961 1.00 94.12 292 LYS A N 1
ATOM 2377 C CA . LYS A 1 292 ? -15.981 8.167 1.922 1.00 94.12 292 LYS A CA 1
ATOM 2378 C C . LYS A 1 292 ? -15.229 7.933 0.626 1.00 94.12 292 LYS A C 1
ATOM 2380 O O . LYS A 1 292 ? -14.341 8.716 0.266 1.00 94.12 292 LYS A O 1
ATOM 2385 N N . ALA A 1 293 ? -15.624 6.873 -0.069 1.00 90.94 293 ALA A N 1
ATOM 2386 C CA . ALA A 1 293 ? -15.183 6.578 -1.415 1.00 90.94 293 ALA A CA 1
ATOM 2387 C C . ALA A 1 293 ? -15.391 7.803 -2.308 1.00 90.94 293 ALA A C 1
ATOM 2389 O O . ALA A 1 293 ? -16.416 8.490 -2.253 1.00 90.94 293 ALA A O 1
ATOM 2390 N N . GLN A 1 294 ? -14.386 8.098 -3.122 1.00 91.81 294 GLN A N 1
ATOM 2391 C CA . GLN A 1 294 ? -14.436 9.233 -4.028 1.00 91.81 294 GLN A CA 1
ATOM 2392 C C . GLN A 1 294 ? -15.163 8.831 -5.313 1.00 91.81 294 GLN A C 1
ATOM 2394 O O . GLN A 1 294 ? -14.962 7.735 -5.830 1.00 91.81 294 GLN A O 1
ATOM 2399 N N . TRP A 1 295 ? -15.969 9.736 -5.875 1.00 91.00 295 TRP A N 1
ATOM 2400 C CA . TRP A 1 295 ? -16.782 9.462 -7.072 1.00 91.00 295 TRP A CA 1
ATOM 2401 C C . TRP A 1 295 ? -15.961 9.000 -8.290 1.00 91.00 295 TRP A C 1
ATOM 2403 O O . TRP A 1 295 ? -16.469 8.274 -9.140 1.00 91.00 295 TRP A O 1
ATOM 2413 N N . TRP A 1 296 ? -14.690 9.406 -8.372 1.00 91.38 296 TRP A N 1
ATOM 2414 C CA . TRP A 1 296 ? -13.765 9.061 -9.454 1.00 91.38 296 TRP A CA 1
ATOM 2415 C C . TRP A 1 296 ? -13.005 7.743 -9.221 1.00 91.38 296 TRP A C 1
ATOM 2417 O O . TRP A 1 296 ? -12.240 7.324 -10.086 1.00 91.38 296 TRP A O 1
ATOM 2427 N N . GLN A 1 297 ? -13.229 7.074 -8.084 1.00 91.62 297 GLN A N 1
ATOM 2428 C CA . GLN A 1 297 ? -12.675 5.758 -7.747 1.00 91.62 297 GLN A CA 1
ATOM 2429 C C . GLN A 1 297 ? -13.784 4.783 -7.315 1.00 91.62 297 GLN A C 1
ATOM 2431 O O . GLN A 1 297 ? -13.800 4.317 -6.176 1.00 91.62 297 GLN A O 1
ATOM 2436 N N . PRO A 1 298 ? -14.733 4.437 -8.197 1.00 90.06 298 PRO A N 1
ATOM 2437 C CA . PRO A 1 298 ? -15.903 3.633 -7.827 1.00 90.06 298 PRO A CA 1
ATOM 2438 C C . PRO A 1 298 ? -15.578 2.209 -7.336 1.00 90.06 298 PRO A C 1
ATOM 2440 O O . PRO A 1 298 ? -16.462 1.515 -6.836 1.00 90.06 298 PRO A O 1
ATOM 2443 N N . TRP A 1 299 ? -14.337 1.744 -7.503 1.00 93.94 299 TRP A N 1
ATOM 2444 C CA . TRP A 1 299 ? -13.859 0.460 -6.990 1.00 93.94 299 TRP A CA 1
ATOM 2445 C C . TRP A 1 299 ? -13.425 0.514 -5.517 1.00 93.94 299 TRP A C 1
ATOM 2447 O O . TRP A 1 299 ? -13.575 -0.494 -4.820 1.00 93.94 299 TRP A O 1
ATOM 2457 N N . GLN A 1 300 ? -12.934 1.668 -5.050 1.00 96.06 300 GLN A N 1
ATOM 2458 C CA . GLN A 1 300 ? -12.413 1.855 -3.698 1.00 96.06 300 GLN A CA 1
ATOM 2459 C C . GLN A 1 300 ? -13.572 1.924 -2.698 1.00 96.06 300 GLN A C 1
ATOM 2461 O O . GLN A 1 300 ? -14.458 2.766 -2.859 1.00 96.06 300 GLN A O 1
ATOM 2466 N N . PRO A 1 301 ? -13.609 1.057 -1.673 1.00 95.06 301 PRO A N 1
ATOM 2467 C CA . PRO A 1 301 ? -14.636 1.135 -0.645 1.00 95.06 301 PRO A CA 1
ATOM 2468 C C . PRO A 1 301 ? -14.410 2.328 0.300 1.00 95.06 301 PRO A C 1
ATOM 2470 O O . PRO A 1 301 ? -13.319 2.888 0.384 1.00 95.06 301 PRO A O 1
ATOM 2473 N N . ASP A 1 302 ? -15.452 2.699 1.047 1.00 95.44 302 ASP A N 1
ATOM 2474 C CA . ASP A 1 302 ? -15.315 3.575 2.216 1.00 95.44 302 ASP A CA 1
ATOM 2475 C C . ASP A 1 302 ? -14.338 2.957 3.230 1.00 95.44 302 ASP A C 1
ATOM 2477 O O . ASP A 1 302 ? -14.344 1.739 3.422 1.00 95.44 302 ASP A O 1
ATOM 2481 N N . CYS A 1 303 ? -13.603 3.776 3.989 1.00 95.56 303 CYS A N 1
ATOM 2482 C CA . CYS A 1 303 ? -12.643 3.261 4.980 1.00 95.56 303 CYS A CA 1
ATOM 2483 C C . CYS A 1 303 ? -13.305 2.432 6.100 1.00 95.56 303 CYS A C 1
ATOM 2485 O O . CYS A 1 303 ? -12.652 1.608 6.738 1.00 95.56 303 CYS A O 1
ATOM 2487 N N . ILE A 1 304 ? -14.620 2.583 6.309 1.00 94.50 304 ILE A N 1
ATOM 2488 C CA . ILE A 1 304 ? -15.388 1.728 7.228 1.00 94.50 304 ILE A CA 1
ATOM 2489 C C . ILE A 1 304 ? -15.373 0.253 6.832 1.00 94.50 304 ILE A C 1
ATOM 2491 O O . ILE A 1 304 ? -15.482 -0.606 7.696 1.00 94.50 304 ILE A O 1
ATOM 2495 N N . PHE A 1 305 ? -15.194 -0.052 5.547 1.00 95.12 305 PHE A N 1
ATOM 2496 C CA . PHE A 1 305 ? -15.126 -1.418 5.046 1.00 95.12 305 PHE A CA 1
ATOM 2497 C C . PHE A 1 305 ? -13.974 -2.205 5.679 1.00 95.12 305 PHE A C 1
ATOM 2499 O O . PHE A 1 305 ? -14.171 -3.345 6.107 1.00 95.12 305 PHE A O 1
ATOM 2506 N N . HIS A 1 306 ? -12.797 -1.581 5.770 1.00 95.88 306 HIS A N 1
ATOM 2507 C CA . HIS A 1 306 ? -11.604 -2.199 6.345 1.00 95.88 306 HIS A CA 1
ATOM 2508 C C . HIS A 1 306 ? -11.584 -2.127 7.877 1.00 95.88 306 HIS A C 1
ATOM 2510 O O . HIS A 1 306 ? -11.141 -3.062 8.539 1.00 95.88 306 HIS A O 1
ATOM 2516 N N . ASP A 1 307 ? -12.136 -1.074 8.481 1.00 94.81 307 ASP A N 1
ATOM 2517 C CA . ASP A 1 307 ? -12.325 -1.041 9.941 1.00 94.81 307 ASP A CA 1
ATOM 2518 C C . ASP A 1 307 ? -13.287 -2.158 10.403 1.00 94.81 307 ASP A C 1
ATOM 2520 O O . ASP A 1 307 ? -12.980 -2.903 11.339 1.00 94.81 307 ASP A O 1
ATOM 2524 N N . ASP A 1 308 ? -14.385 -2.379 9.666 1.00 93.94 308 ASP A N 1
ATOM 2525 C CA . ASP A 1 308 ? -15.294 -3.511 9.874 1.00 93.94 308 ASP A CA 1
ATOM 2526 C C . ASP A 1 308 ? -14.578 -4.856 9.705 1.00 93.94 308 ASP A C 1
ATOM 2528 O O . ASP A 1 308 ? -14.907 -5.800 10.418 1.00 93.94 308 ASP A O 1
ATOM 2532 N N . HIS A 1 309 ? -13.588 -4.969 8.814 1.00 96.00 309 HIS A N 1
ATOM 2533 C CA . HIS A 1 309 ? -12.772 -6.178 8.670 1.00 96.00 309 HIS A CA 1
ATOM 2534 C C . HIS A 1 309 ? -11.956 -6.480 9.941 1.00 96.00 309 HIS A C 1
ATOM 2536 O O . HIS A 1 309 ? -11.974 -7.606 10.447 1.00 96.00 309 HIS A O 1
ATOM 2542 N N . HIS A 1 310 ? -11.287 -5.467 10.505 1.00 94.81 310 HIS A N 1
ATOM 2543 C CA . HIS A 1 310 ? -10.567 -5.571 11.786 1.00 94.81 310 HIS A CA 1
ATOM 2544 C C . HIS A 1 310 ? -11.493 -5.936 12.952 1.00 94.81 310 HIS A C 1
ATOM 2546 O O . HIS A 1 310 ? -11.073 -6.568 13.929 1.00 94.81 310 HIS A O 1
ATOM 2552 N N . HIS A 1 311 ? -12.771 -5.565 12.861 1.00 90.44 311 HIS A N 1
ATOM 2553 C CA . HIS A 1 311 ? -13.773 -5.969 13.837 1.00 90.44 311 HIS A CA 1
ATOM 2554 C C . HIS A 1 311 ? -14.309 -7.389 13.583 1.00 90.44 311 HIS A C 1
ATOM 2556 O O . HIS A 1 311 ? -14.448 -8.180 14.523 1.00 90.44 311 HIS A O 1
ATOM 2562 N N . HIS A 1 312 ? -14.599 -7.713 12.324 1.00 91.50 312 HIS A N 1
ATOM 2563 C CA . HIS A 1 312 ? -15.270 -8.916 11.845 1.00 91.50 312 HIS A CA 1
ATOM 2564 C C . HIS A 1 312 ? -14.373 -9.673 10.858 1.00 91.50 312 HIS A C 1
ATOM 2566 O O . HIS A 1 312 ? -14.621 -9.709 9.653 1.00 91.50 312 HIS A O 1
ATOM 2572 N N . THR A 1 313 ? -13.374 -10.367 11.400 1.00 91.06 313 THR A N 1
ATOM 2573 C CA . THR A 1 313 ? -12.242 -10.987 10.678 1.00 91.06 313 THR A CA 1
ATOM 2574 C C . THR A 1 313 ? -12.599 -12.033 9.607 1.00 91.06 313 THR A C 1
ATOM 2576 O O . THR A 1 313 ? -11.717 -12.597 8.972 1.00 91.06 313 THR A O 1
ATOM 2579 N N . HIS A 1 314 ? -13.878 -12.359 9.412 1.00 92.81 314 HIS A N 1
ATOM 2580 C CA . HIS A 1 314 ? -14.346 -13.323 8.409 1.00 92.81 314 HIS A CA 1
ATOM 2581 C C . HIS A 1 314 ? -14.946 -12.678 7.151 1.00 92.81 314 HIS A C 1
ATOM 2583 O O . HIS A 1 314 ? -15.409 -13.402 6.269 1.00 92.81 314 HIS A O 1
ATOM 2589 N N . TYR A 1 315 ? -14.949 -11.349 7.067 1.00 95.12 315 TYR A N 1
ATOM 2590 C CA . TYR A 1 315 ? -15.576 -10.592 5.985 1.00 95.12 315 TYR A CA 1
ATOM 2591 C C . TYR A 1 315 ? -14.661 -9.480 5.478 1.00 95.12 315 TYR A C 1
ATOM 2593 O O . TYR A 1 315 ? -13.708 -9.137 6.164 1.00 95.12 315 TYR A O 1
ATOM 2601 N N . ASN A 1 316 ? -14.992 -8.877 4.333 1.00 96.69 316 ASN A N 1
ATOM 2602 C CA . ASN A 1 316 ? -14.328 -7.685 3.790 1.00 96.69 316 ASN A CA 1
ATOM 2603 C C . ASN A 1 316 ? -12.810 -7.877 3.593 1.00 96.69 316 ASN A C 1
ATOM 2605 O O . ASN A 1 316 ? -12.003 -7.170 4.185 1.00 96.69 316 ASN A O 1
ATOM 2609 N N . PHE A 1 317 ? -12.407 -8.863 2.791 1.00 97.38 317 PHE A N 1
ATOM 2610 C CA . PHE A 1 317 ? -10.987 -9.139 2.530 1.00 97.38 317 PHE A CA 1
ATOM 2611 C C . PHE A 1 317 ? -10.375 -8.231 1.451 1.00 97.38 317 PHE A C 1
ATOM 2613 O O . PHE A 1 317 ? -9.152 -8.160 1.334 1.00 97.38 317 PHE A O 1
ATOM 2620 N N . GLY A 1 318 ? -11.190 -7.571 0.631 1.00 95.75 318 GLY A N 1
ATOM 2621 C CA . GLY A 1 318 ? -10.732 -6.604 -0.361 1.00 95.75 318 GLY A CA 1
ATOM 2622 C C . GLY A 1 318 ? -10.080 -5.395 0.301 1.00 95.75 318 GLY A C 1
ATOM 2623 O O . GLY A 1 318 ? -10.488 -4.977 1.379 1.00 95.75 318 GLY A O 1
ATOM 2624 N N . VAL A 1 319 ? -9.064 -4.832 -0.351 1.00 91.12 319 VAL A N 1
ATOM 2625 C CA . VAL A 1 319 ? -8.386 -3.624 0.138 1.00 91.12 319 VAL A CA 1
ATOM 2626 C C . VAL A 1 319 ? -8.784 -2.441 -0.735 1.00 91.12 319 VAL A C 1
ATOM 2628 O O . VAL A 1 319 ? -9.507 -1.562 -0.274 1.00 91.12 319 VAL A O 1
ATOM 2631 N N . ASN A 1 320 ? -8.416 -2.450 -2.022 1.00 95.62 320 ASN A N 1
ATOM 2632 C CA . ASN A 1 320 ? -8.753 -1.356 -2.929 1.00 95.62 320 ASN A CA 1
ATOM 2633 C C . ASN A 1 320 ? -9.959 -1.644 -3.825 1.00 95.62 320 ASN A C 1
ATOM 2635 O O . ASN A 1 320 ? -10.568 -0.704 -4.323 1.00 95.62 320 ASN A O 1
ATOM 2639 N N . ILE A 1 321 ? -10.337 -2.906 -4.048 1.00 96.56 321 ILE A N 1
ATOM 2640 C CA . ILE A 1 321 ? -11.540 -3.254 -4.819 1.00 96.56 321 ILE A CA 1
ATOM 2641 C C . ILE A 1 321 ? -12.496 -4.075 -3.947 1.00 96.56 321 ILE A C 1
ATOM 2643 O O . ILE A 1 321 ? -12.411 -5.299 -3.854 1.00 96.56 321 ILE A O 1
ATOM 2647 N N . GLY A 1 322 ? -13.494 -3.412 -3.354 1.00 93.00 322 GLY A N 1
ATOM 2648 C CA . GLY A 1 322 ? -14.495 -4.078 -2.499 1.00 93.00 322 GLY A CA 1
ATOM 2649 C C . GLY A 1 322 ? -15.433 -5.038 -3.252 1.00 93.00 322 GLY A C 1
ATOM 2650 O O . GLY A 1 322 ? -16.195 -5.798 -2.653 1.00 93.00 322 GLY A O 1
ATOM 2651 N N . THR A 1 323 ? -15.408 -5.022 -4.588 1.00 94.56 323 THR A N 1
ATOM 2652 C CA . THR A 1 323 ? -16.241 -5.892 -5.434 1.00 94.56 323 THR A CA 1
ATOM 2653 C C . THR A 1 323 ? -15.850 -7.367 -5.335 1.00 94.56 323 THR A C 1
ATOM 2655 O O . THR A 1 323 ? -16.715 -8.223 -5.530 1.00 94.56 323 THR A O 1
ATOM 2658 N N . TRP A 1 324 ? -14.608 -7.701 -4.969 1.00 97.25 324 TRP A N 1
ATOM 2659 C CA . TRP A 1 324 ? -14.216 -9.100 -4.758 1.00 97.25 324 TRP A CA 1
ATOM 2660 C C . TRP A 1 324 ? -15.067 -9.772 -3.685 1.00 97.25 324 TRP A C 1
ATOM 2662 O O . TRP A 1 324 ? -15.569 -10.875 -3.894 1.00 97.25 324 TRP A O 1
ATOM 2672 N N . ASP A 1 325 ? -15.334 -9.070 -2.587 1.00 96.88 325 ASP A N 1
ATOM 2673 C CA . ASP A 1 325 ? -16.175 -9.578 -1.510 1.00 96.88 325 ASP A CA 1
ATOM 2674 C C . ASP A 1 325 ? -17.637 -9.776 -1.920 1.00 96.88 325 ASP A C 1
ATOM 2676 O O . ASP A 1 325 ? -18.316 -10.666 -1.401 1.00 96.88 325 ASP A O 1
ATOM 2680 N N . LYS A 1 326 ? -18.128 -8.994 -2.890 1.00 94.38 326 LYS A N 1
ATOM 2681 C CA . LYS A 1 326 ? -19.449 -9.212 -3.503 1.00 94.38 326 LYS A CA 1
ATOM 2682 C C . LYS A 1 326 ? -19.454 -10.481 -4.347 1.00 94.38 326 LYS A C 1
ATOM 2684 O O . LYS A 1 326 ? -20.361 -11.296 -4.204 1.00 94.38 326 LYS A O 1
ATOM 2689 N N . ILE A 1 327 ? -18.438 -10.647 -5.195 1.00 96.62 327 ILE A N 1
ATOM 2690 C CA . ILE A 1 327 ? -18.294 -11.794 -6.104 1.00 96.62 327 ILE A CA 1
ATOM 2691 C C . ILE A 1 327 ? -18.179 -13.102 -5.315 1.00 96.62 327 ILE A C 1
ATOM 2693 O O . ILE A 1 327 ? -18.828 -14.089 -5.649 1.00 96.62 327 ILE A O 1
ATOM 2697 N N . TYR A 1 328 ? -17.385 -13.103 -4.245 1.00 97.06 328 TYR A N 1
ATOM 2698 C CA . TYR A 1 328 ? -17.087 -14.302 -3.461 1.00 97.06 328 TYR A CA 1
ATOM 2699 C C . TYR A 1 328 ? -17.956 -14.474 -2.211 1.00 97.06 328 TYR A C 1
ATOM 2701 O O . TYR A 1 328 ? -17.750 -15.425 -1.455 1.00 97.06 328 TYR A O 1
ATOM 2709 N N . GLY A 1 329 ? -18.930 -13.587 -1.994 1.00 95.44 329 GLY A N 1
ATOM 2710 C CA . GLY A 1 329 ? -19.889 -13.694 -0.894 1.00 95.44 329 GLY A CA 1
ATOM 2711 C C . GLY A 1 329 ? -19.289 -13.469 0.497 1.00 95.44 329 GLY A C 1
ATOM 2712 O O . GLY A 1 329 ? -19.824 -13.981 1.477 1.00 95.44 329 GLY A O 1
ATOM 2713 N N . THR A 1 330 ? -18.194 -12.717 0.595 1.00 96.06 330 THR A N 1
ATOM 2714 C CA . THR A 1 330 ? -17.496 -12.389 1.850 1.00 96.06 330 THR A CA 1
ATOM 2715 C C . THR A 1 330 ? -17.730 -10.950 2.299 1.00 96.06 330 THR A C 1
ATOM 2717 O O . THR A 1 330 ? -17.143 -10.512 3.282 1.00 96.06 330 THR A O 1
ATOM 2720 N N . GLN A 1 331 ? -18.614 -10.204 1.632 1.00 94.50 331 GLN A N 1
ATOM 2721 C CA . GLN A 1 331 ? -18.948 -8.849 2.062 1.00 94.50 331 GLN A CA 1
ATOM 2722 C C . GLN A 1 331 ? -19.736 -8.879 3.372 1.00 94.50 331 GLN A C 1
ATOM 2724 O O . GLN A 1 331 ? -20.771 -9.547 3.478 1.00 94.50 331 GLN A O 1
ATOM 2729 N N . PHE A 1 332 ? -19.286 -8.099 4.351 1.00 91.44 332 PHE A N 1
ATOM 2730 C CA . PHE A 1 332 ? -20.028 -7.888 5.577 1.00 91.44 332 PHE A CA 1
ATOM 2731 C C . PHE A 1 332 ? -21.326 -7.137 5.266 1.00 91.44 332 PHE A C 1
ATOM 2733 O O . PHE A 1 332 ? -21.327 -6.013 4.763 1.00 91.44 332 PHE A O 1
ATOM 2740 N N . LYS A 1 333 ? -22.460 -7.774 5.558 1.00 82.25 333 LYS A N 1
ATOM 2741 C CA . LYS A 1 333 ? -23.791 -7.192 5.365 1.00 82.25 333 LYS A CA 1
ATOM 2742 C C . LYS A 1 333 ? -24.296 -6.636 6.688 1.00 82.25 333 LYS A C 1
ATOM 2744 O O . LYS A 1 333 ? -25.104 -7.272 7.363 1.00 82.25 333 LYS A O 1
ATOM 2749 N N . ASN A 1 334 ? -23.843 -5.445 7.061 1.00 66.19 334 ASN A N 1
ATOM 2750 C CA . ASN A 1 334 ? -24.512 -4.711 8.128 1.00 66.19 334 ASN A CA 1
ATOM 2751 C C . ASN A 1 334 ? -25.785 -4.066 7.562 1.00 66.19 334 ASN A C 1
ATOM 2753 O O . ASN A 1 334 ? -25.721 -3.288 6.610 1.00 66.19 334 ASN A O 1
ATOM 2757 N N . LYS A 1 335 ? -26.950 -4.351 8.156 1.00 45.69 335 LYS A N 1
ATOM 2758 C CA . LYS A 1 335 ? -28.229 -3.728 7.761 1.00 45.69 335 LYS A CA 1
ATOM 2759 C C . LYS A 1 335 ? -28.223 -2.194 7.911 1.00 45.69 335 LYS A C 1
ATOM 2761 O O . LYS A 1 335 ? -29.112 -1.547 7.374 1.00 45.69 335 LYS A O 1
ATOM 2766 N N . ALA A 1 336 ? -27.236 -1.617 8.603 1.00 44.12 336 ALA A N 1
ATOM 2767 C CA . ALA A 1 336 ? -27.074 -0.174 8.774 1.00 44.12 336 ALA A CA 1
ATOM 2768 C C . ALA A 1 336 ? -26.439 0.563 7.571 1.00 44.12 336 ALA A C 1
ATOM 2770 O O . ALA A 1 336 ? -26.650 1.766 7.451 1.00 44.12 336 ALA A O 1
ATOM 2771 N N . TYR A 1 337 ? -25.707 -0.121 6.676 1.00 40.09 337 TYR A N 1
ATOM 2772 C CA . TYR A 1 337 ? -25.066 0.503 5.497 1.00 40.09 337 TYR A CA 1
ATOM 2773 C C . TYR A 1 337 ? -25.889 0.395 4.208 1.00 40.09 337 TYR A C 1
ATOM 2775 O O . TYR A 1 337 ? -25.482 0.907 3.171 1.00 40.09 337 TYR A O 1
ATOM 2783 N N . ALA A 1 338 ? -27.047 -0.267 4.257 1.00 32.28 338 ALA A N 1
ATOM 2784 C CA . ALA A 1 338 ? -28.008 -0.285 3.162 1.00 32.28 338 ALA A CA 1
ATOM 2785 C C . ALA A 1 338 ? -28.946 0.927 3.288 1.00 32.28 338 ALA A C 1
ATOM 2787 O O . ALA A 1 338 ? -30.106 0.783 3.678 1.00 32.28 338 ALA A O 1
ATOM 2788 N N . LYS A 1 339 ? -28.426 2.125 3.022 1.00 31.17 339 LYS A N 1
ATOM 2789 C CA . LYS A 1 339 ? -29.243 3.304 2.727 1.00 31.17 339 LYS A CA 1
ATOM 2790 C C . LYS A 1 339 ? -28.770 3.946 1.442 1.00 31.17 339 LYS A C 1
ATOM 2792 O O . LY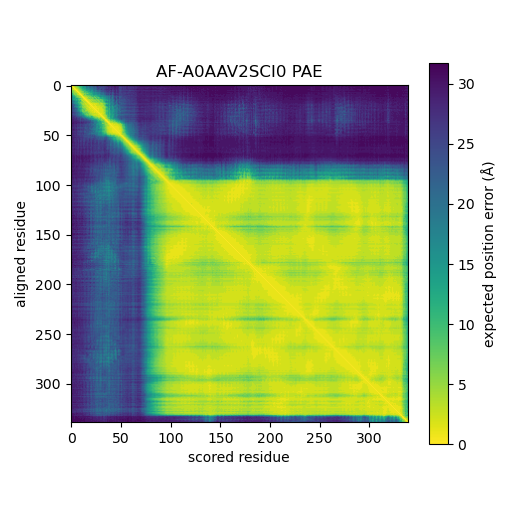S A 1 339 ? -27.552 4.208 1.354 1.00 31.17 339 LYS A O 1
#

Sequence (339 aa):
MESIPSCVLPSSKSLQSSLTSICTSIGVFFLGATVKGEWLHILIHLYKAIGINQSEDNATDYNYYALEQGAFIDHPPRTPLDISLGMQLSSHLNAYYMRGLHTHLMFSITLSFASYFIIGGGLYWYYYIHLRDRASEWKIQPDKFPSTKTQIKEIVQGSSSLLLCSIISGILSCYTANEGPSRIYYNISDYGWIWYAVSCPLAFTWQDYLTYWMHRLMHVPWLYKRVHKVHHAYKQPTAFSVTAFHPVELICLQAILWSPMFIFPLHWSVFVGILMYVYYHGLLDHSGINFKAQWWQPWQPDCIFHDDHHHHTHYNFGVNIGTWDKIYGTQFKNKAYAK

Solvent-accessible surface area (backbone atoms only — not comparable to full-atom values): 18710 Å² total; per-residue (Å²): 136,86,83,80,84,79,87,78,78,82,54,75,68,58,57,52,51,52,52,51,50,52,53,47,51,52,50,47,52,63,50,54,74,72,57,73,93,50,62,65,58,52,50,52,49,49,47,57,70,70,63,66,84,72,91,79,88,51,75,80,59,50,68,68,55,45,75,79,47,92,69,87,73,91,60,81,78,73,48,74,64,54,54,50,50,51,53,51,50,51,55,53,28,52,77,68,18,36,63,64,36,66,60,32,32,51,49,33,40,50,52,53,52,47,51,49,47,54,52,32,43,46,52,43,46,49,47,69,59,75,36,43,94,49,25,80,81,45,33,67,54,51,94,57,75,69,50,72,71,54,49,52,52,33,45,50,41,10,49,58,36,43,50,53,52,18,46,54,50,5,52,53,48,17,22,50,76,54,70,34,96,60,29,61,43,87,56,61,81,80,69,31,69,68,46,61,62,54,44,42,62,52,44,48,49,52,35,46,54,52,46,24,52,51,46,50,52,34,56,39,72,70,42,18,73,74,35,43,42,57,42,55,66,48,61,59,32,36,23,44,45,58,41,19,50,31,74,68,57,47,52,56,48,50,52,44,73,55,40,45,42,69,74,38,78,33,48,52,68,50,55,53,49,48,54,51,49,53,53,54,48,38,32,48,33,23,37,41,38,58,50,72,50,51,90,92,41,83,50,36,51,36,20,52,51,44,45,47,15,49,69,42,75,84,24,34,49,32,75,57,41,44,59,54,14,61,77,71,71,31,51,73,81,58,83,83,74,76,121

pLDDT: mean 80.55, std 22.49, range [31.17, 98.5]

InterPro domains:
  IPR006694 Fatty acid hydroxylase [PF04116] (202-330)
  IPR050307 Sterol desaturase-related [PTHR11863] (109-332)